Protein AF-A0A382M262-F1 (afdb_monomer)

Secondary structure (DSSP, 8-state):
-----------S---B-PPPEEEEEEEE--GGGTT-BHHHHHHHH-TTS-HHHHHHHHHHT-EEETTEE--TTPBP-TTPEEEEEEEEEPPPPB---EEEEEE-SSEEEEEE-SS--SS-BTTBSSSSHHHHHHHH-TTS--EESS---TT--EEEEEESSHHHHHHHHHHHHTT----------SS--SSS----------

pLDDT: mean 91.36, std 13.78, range [31.5, 98.25]

InterPro domains:
  IPR006145 Pseudouridine synthase, RsuA/RluA-like [PF00849] (108-200)
  IPR006224 Pseudouridine synthase, RluA-like, conserved site [PS01129] (145-159)
  IPR020103 Pseudouridine synthase, catalytic domain superfamily [SSF55120] (91-202)
  IPR036986 RNA-binding S4 domain superfamily [G3DSA:3.10.290.10] (24-87)
  IPR050188 RluA Pseudouridine Synthase [PTHR21600] (38-190)

Foldseek 3Di:
DDDDPDPDDDDPDDQDWDPWDWDKDKDFDAPVQAFPWPLRVCCVVPVVDHSVRVQVQLVVQQKDWPRHRHHGRDGDHGGIMIIGGPDTATADGWDQDFAWPDDDPWKTKGQDDAQAWQAQDDRRHCRHNQNSCCVVPVVFRWQWLDTDHNGDTGITMTTRDPVSSVVSVVCVVVVVDDDDDDDDDDDDDPDPDDDDDDDDDD

Organism: NCBI:txid408172

Radius of gyration: 21.64 Å; Cα contacts (8 Å, |Δi|>4): 318; chains: 1; bounding box: 52×41×59 Å

Structure (mmCIF, N/CA/C/O backbone):
data_AF-A0A382M262-F1
#
_entry.id   AF-A0A382M262-F1
#
loop_
_atom_site.group_PDB
_atom_site.id
_atom_site.type_symbol
_atom_site.label_atom_id
_atom_site.label_alt_id
_atom_site.label_comp_id
_atom_site.label_asym_id
_atom_site.label_entity_id
_atom_site.label_seq_id
_atom_site.pdbx_PDB_ins_code
_atom_site.Cartn_x
_atom_site.Cartn_y
_atom_site.Cartn_z
_atom_site.occupancy
_atom_site.B_iso_or_equiv
_atom_site.auth_seq_id
_atom_site.auth_comp_id
_atom_site.auth_asym_id
_atom_site.auth_atom_id
_atom_site.pdbx_PDB_model_num
ATOM 1 N N . MET A 1 1 ? -25.101 -16.731 -9.137 1.00 35.41 1 MET A N 1
ATOM 2 C CA . MET A 1 1 ? -24.503 -17.603 -8.103 1.00 35.41 1 MET A CA 1
ATOM 3 C C . MET A 1 1 ? -24.420 -16.807 -6.807 1.00 35.41 1 MET A C 1
ATOM 5 O O . MET A 1 1 ? -23.718 -15.801 -6.818 1.00 35.41 1 MET A O 1
ATOM 9 N N . PRO A 1 2 ? -25.164 -17.139 -5.739 1.00 44.09 2 PRO A N 1
ATOM 10 C CA . PRO A 1 2 ? -25.084 -16.375 -4.503 1.00 44.09 2 PRO A CA 1
ATOM 11 C C . PRO A 1 2 ? -23.844 -16.825 -3.723 1.00 44.09 2 PRO A C 1
ATOM 13 O O . PRO A 1 2 ? -23.698 -17.998 -3.388 1.00 44.09 2 PRO A O 1
ATOM 16 N N . PHE A 1 3 ? -22.930 -15.893 -3.459 1.00 36.00 3 PHE A N 1
ATOM 17 C CA . PHE A 1 3 ? -21.851 -16.104 -2.499 1.00 36.00 3 PHE A CA 1
ATOM 18 C C . PHE A 1 3 ? -22.470 -16.156 -1.101 1.00 36.00 3 PHE A C 1
ATOM 20 O O . PHE A 1 3 ? -23.015 -15.163 -0.619 1.00 36.00 3 PHE A O 1
ATOM 27 N N . ALA A 1 4 ? -22.420 -17.327 -0.470 1.00 35.50 4 ALA A N 1
ATOM 28 C CA . ALA A 1 4 ? -22.846 -17.506 0.907 1.00 35.50 4 ALA A CA 1
ATOM 29 C C . ALA A 1 4 ? -21.935 -16.685 1.832 1.00 35.50 4 ALA A C 1
ATOM 31 O O . ALA A 1 4 ? -20.759 -17.000 2.015 1.00 35.50 4 ALA A O 1
ATOM 32 N N . PHE A 1 5 ? -22.486 -15.624 2.422 1.00 45.47 5 PHE A N 1
ATOM 33 C CA . PHE A 1 5 ? -21.928 -15.024 3.626 1.00 45.47 5 PHE A CA 1
ATOM 34 C C . PHE A 1 5 ? -22.133 -16.019 4.766 1.00 45.47 5 PHE A C 1
ATOM 36 O O . PHE A 1 5 ? -23.226 -16.128 5.315 1.00 45.47 5 PHE A O 1
ATOM 43 N N . ILE A 1 6 ? -21.086 -16.761 5.112 1.00 37.88 6 ILE A N 1
ATOM 44 C CA . ILE A 1 6 ? -21.084 -17.556 6.334 1.00 37.88 6 ILE A CA 1
ATOM 45 C C . ILE A 1 6 ? -20.538 -16.670 7.452 1.00 37.88 6 ILE A C 1
ATOM 47 O O . ILE A 1 6 ? -19.329 -16.516 7.627 1.00 37.88 6 ILE A O 1
ATOM 51 N N . ALA A 1 7 ? -21.456 -16.079 8.213 1.00 50.12 7 ALA A N 1
ATOM 52 C CA . ALA A 1 7 ? -21.211 -15.796 9.615 1.00 50.12 7 ALA A CA 1
ATOM 53 C C . ALA A 1 7 ? -21.410 -17.113 10.383 1.00 50.12 7 ALA A C 1
ATOM 55 O O . ALA A 1 7 ? -22.539 -17.554 10.571 1.00 50.12 7 ALA A O 1
ATOM 56 N N . SER A 1 8 ? -20.327 -17.767 10.806 1.00 36.47 8 SER A N 1
ATOM 57 C CA . SER A 1 8 ? -20.402 -18.850 11.794 1.00 36.47 8 SER A CA 1
ATOM 58 C C . SER A 1 8 ? -19.106 -18.929 12.597 1.00 36.47 8 SER A C 1
ATOM 60 O O . SER A 1 8 ? -18.018 -19.003 12.023 1.00 36.47 8 SER A O 1
ATOM 62 N N . GLY A 1 9 ? -19.234 -18.899 13.924 1.00 43.94 9 GLY A N 1
ATOM 63 C CA . GLY A 1 9 ? -18.138 -18.974 14.887 1.00 43.94 9 GLY A CA 1
ATOM 64 C C . GLY A 1 9 ? -17.383 -20.304 14.851 1.00 43.94 9 GLY A C 1
ATOM 65 O O . GLY A 1 9 ? -17.733 -21.237 15.564 1.00 43.94 9 GLY A O 1
ATOM 66 N N . GLY A 1 10 ? -16.321 -20.354 14.046 1.00 31.50 10 GLY A N 1
ATOM 67 C CA . GLY A 1 10 ? -15.244 -21.348 14.108 1.00 31.50 10 GLY A CA 1
ATOM 68 C C . GLY A 1 10 ? -13.965 -20.754 14.720 1.00 31.50 10 GLY A C 1
ATOM 69 O O . GLY A 1 10 ? -13.893 -19.535 14.906 1.00 31.50 10 GLY A O 1
ATOM 70 N N . PRO A 1 11 ? -12.962 -21.585 15.060 1.00 41.78 11 PRO A N 1
ATOM 71 C CA . PRO A 1 11 ? -11.857 -21.198 15.928 1.00 41.78 11 PRO A CA 1
ATOM 72 C C . PRO A 1 11 ? -11.051 -20.017 15.376 1.00 41.78 11 PRO A C 1
ATOM 74 O O . PRO A 1 11 ? -10.815 -19.868 14.176 1.00 41.78 11 PRO A O 1
ATOM 77 N N . VAL A 1 12 ? -10.638 -19.168 16.312 1.00 53.62 12 VAL A N 1
ATOM 78 C CA . VAL A 1 12 ? -9.743 -18.025 16.133 1.00 53.62 12 VAL A CA 1
ATOM 79 C C . VAL A 1 12 ? -8.401 -18.516 15.566 1.00 53.62 12 VAL A C 1
ATOM 81 O O . VAL A 1 12 ? -7.872 -19.511 16.045 1.00 53.62 12 VAL A O 1
ATOM 84 N N . ASN A 1 13 ? -7.843 -17.783 14.595 1.00 56.69 13 ASN A N 1
ATOM 85 C CA . ASN A 1 13 ? -6.534 -17.977 13.940 1.00 56.69 13 ASN A CA 1
ATOM 86 C C . ASN A 1 13 ? -6.431 -19.017 12.814 1.00 56.69 13 ASN A C 1
ATOM 88 O O . ASN A 1 13 ? -5.730 -20.016 12.939 1.00 56.69 13 ASN A O 1
ATOM 92 N N . SER A 1 14 ? -6.910 -18.673 11.619 1.00 71.19 14 SER A N 1
ATOM 93 C CA . SER A 1 14 ? -6.204 -19.110 10.408 1.00 71.19 14 SER A CA 1
ATOM 94 C C . SER A 1 14 ? -5.737 -17.885 9.631 1.00 71.19 14 SER A C 1
ATOM 96 O O . SER A 1 14 ? -6.441 -17.365 8.762 1.00 71.19 14 SER A O 1
ATOM 98 N N . LEU A 1 15 ? -4.549 -17.385 9.975 1.00 91.81 15 LEU A N 1
ATOM 99 C CA . LEU A 1 15 ? -3.857 -16.451 9.094 1.00 91.81 15 LEU A CA 1
ATOM 100 C C . LEU A 1 15 ? -3.627 -17.154 7.762 1.00 91.81 15 LEU A C 1
ATOM 102 O O . LEU A 1 15 ? -3.160 -18.287 7.742 1.00 91.81 15 LEU A O 1
ATOM 106 N N . TYR A 1 16 ? -3.955 -16.493 6.659 1.00 91.81 16 TYR A N 1
ATOM 107 C CA . TYR A 1 16 ? -3.789 -17.057 5.330 1.00 91.81 16 TYR A CA 1
ATOM 108 C C . TYR A 1 16 ? -2.328 -16.907 4.875 1.00 91.81 16 TYR A C 1
ATOM 110 O O . TYR A 1 16 ? -1.884 -15.764 4.692 1.00 91.81 16 TYR A O 1
ATOM 118 N N . PRO A 1 17 ? -1.586 -18.009 4.650 1.00 91.81 17 PRO A N 1
ATOM 119 C CA . PRO A 1 17 ? -0.271 -17.971 4.028 1.00 91.81 17 PRO A CA 1
ATOM 120 C C . PRO A 1 17 ? -0.428 -18.012 2.495 1.00 91.81 17 PRO A C 1
ATOM 122 O O . PRO A 1 17 ? -0.845 -19.032 1.946 1.00 91.81 17 PRO A O 1
ATOM 125 N N . PRO A 1 18 ? -0.135 -16.930 1.754 1.00 88.38 18 PRO A N 1
ATOM 126 C CA . PRO A 1 18 ? -0.138 -16.984 0.298 1.00 88.38 18 PRO A CA 1
ATOM 127 C C . PRO A 1 18 ? 1.027 -17.845 -0.192 1.00 88.38 18 PRO A C 1
ATOM 129 O O . PRO A 1 18 ? 2.040 -17.925 0.500 1.00 88.38 18 PRO A O 1
ATOM 132 N N . PRO A 1 19 ? 0.934 -18.455 -1.382 1.00 89.31 19 P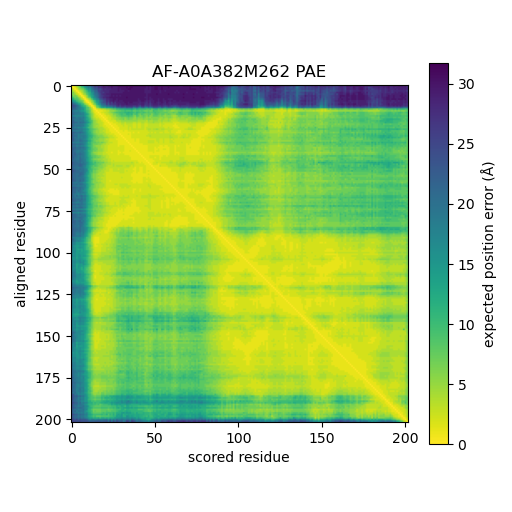RO A N 1
ATOM 133 C CA . PRO A 1 19 ? 2.104 -19.067 -1.997 1.00 89.31 19 PRO A CA 1
ATOM 134 C C . PRO A 1 19 ? 3.194 -18.013 -2.223 1.00 89.31 19 PRO A C 1
ATOM 136 O O . PRO A 1 19 ? 2.899 -16.824 -2.396 1.00 89.31 19 PRO A O 1
ATOM 139 N N . ALA A 1 20 ? 4.451 -18.447 -2.257 1.00 92.31 20 ALA A N 1
ATOM 140 C CA . ALA A 1 20 ? 5.545 -17.578 -2.654 1.00 92.31 20 ALA A CA 1
ATOM 141 C C . ALA A 1 20 ? 5.321 -17.101 -4.097 1.00 92.31 20 ALA A C 1
ATOM 143 O O . ALA A 1 20 ? 4.994 -17.893 -4.982 1.00 92.31 20 ALA A O 1
ATOM 144 N N . THR A 1 21 ? 5.466 -15.799 -4.338 1.00 90.00 21 THR A N 1
ATOM 145 C CA . THR A 1 21 ? 5.197 -15.214 -5.657 1.00 90.00 21 THR A CA 1
ATOM 146 C C . THR A 1 21 ? 6.335 -14.337 -6.136 1.00 90.00 21 THR A C 1
ATOM 148 O O . THR A 1 21 ? 6.995 -13.654 -5.345 1.00 90.00 21 THR A O 1
ATOM 151 N N . GLN A 1 22 ? 6.556 -14.368 -7.452 1.00 90.94 22 GLN A N 1
ATOM 152 C CA . GLN A 1 22 ? 7.468 -13.459 -8.128 1.00 90.94 22 GLN A CA 1
ATOM 153 C C . GLN A 1 22 ? 6.980 -12.024 -7.938 1.00 90.94 22 GLN A C 1
ATOM 155 O O . GLN A 1 22 ? 5.850 -11.685 -8.294 1.00 90.94 22 GLN A O 1
ATOM 160 N N . GLN A 1 23 ? 7.851 -11.176 -7.407 1.00 90.00 23 GLN A N 1
ATOM 161 C CA . GLN A 1 23 ? 7.557 -9.766 -7.217 1.00 90.00 23 GLN A CA 1
ATOM 162 C C . GLN A 1 23 ? 7.846 -9.011 -8.506 1.00 90.00 23 GLN A C 1
ATOM 164 O O . GLN A 1 23 ? 8.973 -9.014 -9.001 1.00 90.00 23 GLN A O 1
ATOM 169 N N . ILE A 1 24 ? 6.808 -8.388 -9.062 1.00 91.94 24 ILE A N 1
ATOM 170 C CA . ILE A 1 24 ? 6.888 -7.667 -10.330 1.00 91.94 24 ILE A CA 1
ATOM 171 C C . ILE A 1 24 ? 6.498 -6.215 -10.089 1.00 91.94 24 ILE A C 1
ATOM 173 O O . ILE A 1 24 ? 5.333 -5.903 -9.839 1.00 91.94 24 ILE A O 1
ATOM 177 N N . TYR A 1 25 ? 7.473 -5.323 -10.213 1.00 91.69 25 TYR A N 1
ATOM 178 C CA . TYR A 1 25 ? 7.239 -3.886 -10.194 1.00 91.69 25 TYR A CA 1
ATOM 179 C C . TYR A 1 25 ? 7.089 -3.377 -11.620 1.00 91.69 25 TYR A C 1
ATOM 181 O O . TYR A 1 25 ? 7.873 -3.731 -12.498 1.00 91.69 25 TYR A O 1
ATOM 189 N N . LYS A 1 26 ? 6.076 -2.540 -11.846 1.00 94.25 26 LYS A N 1
ATOM 190 C CA . LYS A 1 26 ? 5.839 -1.887 -13.133 1.00 94.25 26 LYS A CA 1
ATOM 191 C C . LYS A 1 26 ? 5.890 -0.385 -12.935 1.00 94.25 26 LYS A C 1
ATOM 193 O O . LYS A 1 26 ? 5.217 0.138 -12.046 1.00 94.25 26 LYS A O 1
ATOM 198 N N . SER A 1 27 ? 6.658 0.304 -13.762 1.00 93.75 27 SER A N 1
ATOM 199 C CA . SER A 1 27 ? 6.713 1.762 -13.761 1.00 93.75 27 SER A CA 1
ATOM 200 C C . SER A 1 27 ? 6.759 2.308 -15.182 1.00 93.75 27 SER A C 1
ATOM 202 O O . SER A 1 27 ? 6.996 1.592 -16.157 1.00 93.75 27 SER A O 1
ATOM 204 N N . THR A 1 28 ? 6.469 3.597 -15.300 1.00 97.06 28 THR A N 1
ATOM 205 C CA . THR A 1 28 ? 6.614 4.352 -16.540 1.00 97.06 28 THR A CA 1
ATOM 206 C C . THR A 1 28 ? 7.533 5.525 -16.262 1.00 97.06 28 THR A C 1
ATOM 208 O O . THR A 1 28 ? 7.392 6.188 -15.231 1.00 97.06 28 THR A O 1
ATOM 211 N N . ILE A 1 29 ? 8.492 5.756 -17.152 1.00 97.31 29 ILE A N 1
ATOM 212 C CA . ILE A 1 29 ? 9.472 6.826 -16.990 1.00 97.31 29 ILE A CA 1
ATOM 213 C C . ILE A 1 29 ? 8.794 8.190 -17.108 1.00 97.31 29 ILE A C 1
ATOM 215 O O . ILE A 1 29 ? 8.163 8.504 -18.120 1.00 97.31 29 ILE A O 1
ATOM 219 N N . SER A 1 30 ? 8.927 8.994 -16.050 1.00 96.19 30 SER A N 1
ATOM 220 C CA . SER A 1 30 ? 8.448 10.374 -16.005 1.00 96.19 30 SER A CA 1
ATOM 221 C C . SER A 1 30 ? 9.459 11.338 -16.647 1.00 96.19 30 SER A C 1
ATOM 223 O O . SER A 1 30 ? 10.639 10.995 -16.770 1.00 96.19 30 SER A O 1
ATOM 225 N N . PRO A 1 31 ? 9.034 12.559 -17.032 1.00 97.19 31 PRO A N 1
ATOM 226 C CA . PRO A 1 31 ? 9.898 13.539 -17.696 1.00 97.19 31 PRO A CA 1
ATOM 227 C C . PRO A 1 31 ? 11.226 13.830 -16.988 1.00 97.19 31 PRO A C 1
ATOM 229 O O . PRO A 1 31 ? 12.247 13.978 -17.649 1.00 97.19 31 PRO A O 1
ATOM 232 N N . GLN A 1 32 ? 11.240 13.836 -15.652 1.00 96.62 32 GLN A N 1
ATOM 233 C CA . GLN A 1 32 ? 12.436 14.129 -14.849 1.00 96.62 32 GLN A CA 1
ATOM 234 C C . GLN A 1 32 ? 13.579 13.107 -15.005 1.00 96.62 32 GLN A C 1
ATOM 236 O O . GLN A 1 32 ? 14.694 13.381 -14.580 1.00 96.62 32 GLN A O 1
ATOM 241 N N . TYR A 1 33 ? 13.298 11.928 -15.567 1.00 96.94 33 TYR A N 1
ATOM 242 C CA . TYR A 1 33 ? 14.275 10.854 -15.777 1.00 96.94 33 TYR A CA 1
ATOM 243 C C . TYR A 1 33 ? 14.595 10.639 -17.262 1.00 96.94 33 TYR A C 1
ATOM 245 O O . TYR A 1 33 ? 15.219 9.643 -17.629 1.00 96.94 33 TYR A O 1
ATOM 253 N N . HIS A 1 34 ? 14.150 11.544 -18.136 1.00 97.31 34 HIS A N 1
ATOM 254 C CA . HIS A 1 34 ? 14.505 11.499 -19.547 1.00 97.31 34 HIS A CA 1
ATOM 255 C C . HIS A 1 34 ? 16.022 11.611 -19.737 1.00 97.31 34 HIS A C 1
ATOM 257 O O . HIS A 1 34 ? 16.666 12.451 -19.114 1.00 97.31 34 HIS A O 1
ATOM 263 N N . GLY A 1 35 ? 16.589 10.775 -20.608 1.00 97.69 35 GLY A N 1
ATOM 264 C CA . GLY A 1 35 ? 18.018 10.799 -20.916 1.00 97.69 35 GLY A CA 1
ATOM 265 C C . GLY A 1 35 ? 18.902 10.119 -19.866 1.00 97.69 35 GLY A C 1
ATOM 266 O O . GLY A 1 35 ? 20.108 10.022 -20.072 1.00 97.69 35 GLY A O 1
ATOM 267 N N . PHE A 1 36 ? 18.335 9.620 -18.764 1.00 98.00 36 PHE A N 1
ATOM 268 C CA . PHE A 1 36 ? 19.108 8.900 -17.755 1.00 98.00 36 PHE A CA 1
ATOM 269 C C . PHE A 1 36 ? 19.540 7.538 -18.298 1.00 98.00 36 PHE A C 1
ATOM 271 O O . PHE A 1 36 ? 18.757 6.843 -18.952 1.00 98.00 36 PHE A O 1
ATOM 278 N N . ALA A 1 37 ? 20.759 7.124 -17.954 1.00 98.19 37 ALA A N 1
ATOM 279 C CA . ALA A 1 37 ? 21.140 5.722 -18.064 1.00 98.19 37 ALA A CA 1
ATOM 280 C C . ALA A 1 37 ? 20.276 4.866 -17.119 1.00 98.19 37 ALA A C 1
ATOM 282 O O . ALA A 1 37 ? 19.894 5.325 -16.037 1.00 98.19 37 ALA A O 1
ATOM 283 N N . VAL A 1 38 ? 19.986 3.615 -17.490 1.00 97.50 38 VAL A N 1
ATOM 284 C CA . VAL A 1 38 ? 19.108 2.725 -16.707 1.00 97.50 38 VAL A CA 1
ATOM 285 C C . VAL A 1 38 ? 19.548 2.642 -15.245 1.00 97.50 38 VAL A C 1
ATOM 287 O O . VAL A 1 38 ? 18.756 2.899 -14.340 1.00 97.50 38 VAL A O 1
ATOM 290 N N . GLU A 1 39 ? 20.816 2.334 -14.986 1.00 97.19 39 GLU A N 1
ATOM 291 C CA . GLU A 1 39 ? 21.328 2.183 -13.624 1.00 97.19 39 GLU A CA 1
ATOM 292 C C . GLU A 1 39 ? 21.346 3.501 -12.841 1.00 97.19 39 GLU A C 1
ATOM 294 O O . GLU A 1 39 ? 21.171 3.481 -11.625 1.00 97.19 39 GLU A O 1
ATOM 299 N N . GLN A 1 40 ? 21.501 4.641 -13.526 1.00 97.31 40 GLN A N 1
ATOM 300 C CA . GLN A 1 40 ? 21.417 5.965 -12.909 1.00 97.31 40 GLN A CA 1
ATOM 301 C C . GLN A 1 40 ? 19.986 6.257 -12.458 1.00 97.31 40 GLN A C 1
ATOM 303 O O . GLN A 1 40 ? 19.781 6.778 -11.362 1.00 97.31 40 GLN A O 1
ATOM 308 N N . TYR A 1 41 ? 18.988 5.912 -13.275 1.00 97.19 41 TYR A N 1
ATOM 309 C CA . TYR A 1 41 ? 17.584 6.020 -12.887 1.00 97.19 41 TYR A CA 1
ATOM 310 C C . TYR A 1 41 ? 17.295 5.199 -11.629 1.00 97.19 41 TYR A C 1
ATOM 312 O O . TYR A 1 41 ? 16.734 5.732 -10.669 1.00 97.19 41 TYR A O 1
ATOM 320 N N . PHE A 1 42 ? 17.709 3.929 -11.606 1.00 96.62 42 PHE A N 1
ATOM 321 C CA . PHE A 1 42 ? 17.452 3.062 -10.460 1.00 96.62 42 PHE A CA 1
ATOM 322 C C . PHE A 1 42 ? 18.180 3.526 -9.197 1.00 96.62 42 PHE A C 1
ATOM 324 O O . PHE A 1 42 ? 17.537 3.637 -8.155 1.00 96.62 42 PHE A O 1
ATOM 331 N N . SER A 1 43 ? 19.468 3.872 -9.274 1.00 96.25 43 SER A N 1
ATOM 332 C CA . SER A 1 43 ? 20.218 4.349 -8.104 1.00 96.25 43 SER A CA 1
ATOM 333 C C . SER A 1 43 ? 19.692 5.687 -7.572 1.00 96.25 43 SER A C 1
ATOM 335 O O . SER A 1 43 ? 19.648 5.889 -6.361 1.00 96.25 43 SER A O 1
ATOM 337 N N . SER A 1 44 ? 19.211 6.572 -8.454 1.00 94.19 44 SER A N 1
ATOM 338 C CA . SER A 1 44 ? 18.637 7.867 -8.062 1.00 94.19 44 SER A CA 1
ATOM 339 C C . SER A 1 44 ? 17.240 7.729 -7.452 1.00 94.19 44 SER A C 1
ATOM 341 O O . SER A 1 44 ? 16.889 8.436 -6.510 1.00 94.19 44 SER A O 1
ATOM 343 N N . ARG A 1 45 ? 16.401 6.840 -8.000 1.00 93.44 45 ARG A N 1
ATOM 344 C CA . ARG A 1 45 ? 15.016 6.647 -7.539 1.00 93.44 45 ARG A CA 1
ATOM 345 C C . ARG A 1 45 ? 14.928 5.744 -6.309 1.00 93.44 45 ARG A C 1
ATOM 347 O O . ARG A 1 45 ? 14.020 5.923 -5.496 1.00 93.44 45 ARG A O 1
ATOM 354 N N . PHE A 1 46 ? 15.832 4.777 -6.195 1.00 92.44 46 PHE A N 1
ATOM 355 C CA . PHE A 1 46 ? 15.807 3.702 -5.208 1.00 92.44 46 PHE A CA 1
ATOM 356 C C . PHE A 1 46 ? 17.165 3.590 -4.490 1.00 92.44 46 PHE A C 1
ATOM 358 O O . PHE A 1 46 ? 17.883 2.602 -4.668 1.00 92.44 46 PHE A O 1
ATOM 365 N N . PRO A 1 47 ? 17.504 4.579 -3.639 1.00 91.25 47 PRO A N 1
ATOM 366 C CA . PRO A 1 47 ? 18.830 4.704 -3.027 1.00 91.25 47 PRO A CA 1
ATOM 367 C C . PRO A 1 47 ? 19.125 3.650 -1.947 1.00 91.25 47 PRO A C 1
ATOM 369 O O . PRO A 1 47 ? 20.213 3.627 -1.387 1.00 91.25 47 PRO A O 1
ATOM 372 N N . TYR A 1 48 ? 18.172 2.762 -1.645 1.00 90.75 48 TYR A N 1
ATOM 373 C CA . TYR A 1 48 ? 18.378 1.641 -0.723 1.00 90.75 48 TYR A CA 1
ATOM 374 C C . TYR A 1 48 ? 19.248 0.517 -1.322 1.00 90.75 48 TYR A C 1
ATOM 376 O O . TYR A 1 48 ? 19.588 -0.427 -0.615 1.00 90.75 48 TYR A O 1
ATOM 384 N N . GLN A 1 49 ? 19.589 0.593 -2.614 1.00 92.75 49 GLN A N 1
ATOM 385 C CA . GLN A 1 49 ? 20.549 -0.285 -3.287 1.00 92.75 49 GLN A CA 1
ATOM 386 C C . GLN A 1 49 ? 21.608 0.553 -4.007 1.00 92.75 49 GLN A C 1
ATOM 388 O O . GLN A 1 49 ? 21.299 1.614 -4.555 1.00 92.75 49 GLN A O 1
ATOM 393 N N . SER A 1 50 ? 22.850 0.063 -4.030 1.00 95.50 50 SER A N 1
ATOM 394 C CA . SER A 1 50 ? 23.943 0.735 -4.735 1.00 95.50 50 SER A CA 1
ATOM 395 C C . SER A 1 50 ? 23.777 0.650 -6.256 1.00 95.50 50 SER A C 1
ATOM 397 O O . SER A 1 50 ? 23.026 -0.179 -6.782 1.00 95.50 50 SER A O 1
ATOM 399 N N . ARG A 1 51 ? 24.504 1.500 -6.990 1.00 95.88 51 ARG A N 1
ATOM 400 C CA . ARG A 1 51 ? 24.519 1.466 -8.459 1.00 95.88 51 ARG A CA 1
ATOM 401 C C . ARG A 1 51 ? 25.005 0.109 -8.977 1.00 95.88 51 ARG A C 1
ATOM 403 O O . ARG A 1 51 ? 24.443 -0.410 -9.934 1.00 95.88 51 ARG A O 1
ATOM 410 N N . GLU A 1 52 ? 25.994 -0.484 -8.321 1.00 96.94 52 GLU A N 1
ATOM 411 C C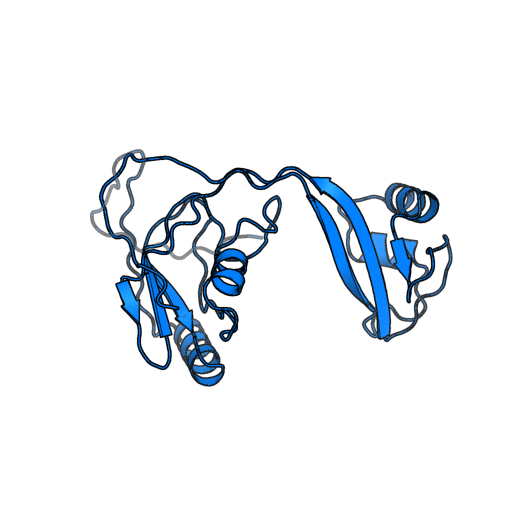A . GLU A 1 52 ? 26.579 -1.784 -8.664 1.00 96.94 52 GLU A CA 1
ATOM 412 C C . GLU A 1 52 ? 25.551 -2.910 -8.497 1.00 96.94 52 GLU A C 1
ATOM 414 O O . GLU A 1 52 ? 25.419 -3.759 -9.377 1.00 96.94 52 GLU A O 1
ATOM 419 N N . ALA A 1 53 ? 24.758 -2.878 -7.420 1.00 96.44 53 ALA A N 1
ATOM 420 C CA . ALA A 1 53 ? 23.675 -3.838 -7.202 1.00 96.44 53 ALA A CA 1
ATOM 421 C C . ALA A 1 53 ? 22.581 -3.734 -8.280 1.00 96.44 53 ALA A C 1
ATOM 423 O O . ALA A 1 53 ? 22.035 -4.751 -8.720 1.00 96.44 53 ALA A O 1
ATOM 424 N N . TRP A 1 54 ? 22.279 -2.517 -8.745 1.00 96.75 54 TRP A N 1
ATOM 425 C CA . TRP A 1 54 ? 21.362 -2.313 -9.867 1.00 96.75 54 TRP A CA 1
ATOM 426 C C . TRP A 1 54 ? 21.946 -2.792 -11.197 1.00 96.75 54 TRP A C 1
ATOM 428 O O . TRP A 1 54 ? 21.235 -3.437 -11.965 1.00 96.75 54 TRP A O 1
ATOM 438 N N . ILE A 1 55 ? 23.233 -2.549 -11.460 1.00 97.69 55 ILE A N 1
ATOM 439 C CA . ILE A 1 55 ? 23.924 -3.085 -12.644 1.00 97.69 55 ILE A CA 1
ATOM 440 C C . ILE A 1 55 ? 23.864 -4.617 -12.653 1.00 97.69 55 ILE A C 1
ATOM 442 O O . ILE A 1 55 ? 23.538 -5.197 -13.686 1.00 97.69 55 ILE A O 1
ATOM 446 N N . ALA A 1 56 ? 24.102 -5.271 -11.513 1.00 97.38 56 ALA A N 1
ATOM 447 C CA . ALA A 1 56 ? 24.005 -6.725 -11.404 1.00 97.38 56 ALA A CA 1
ATOM 448 C C . ALA A 1 56 ? 22.602 -7.242 -11.781 1.00 97.38 56 ALA A C 1
ATOM 450 O O . ALA A 1 56 ? 22.486 -8.159 -12.587 1.00 97.38 56 ALA A O 1
ATOM 451 N N . GLN A 1 57 ? 21.533 -6.605 -11.290 1.00 96.88 57 GLN A N 1
ATOM 452 C CA . GLN A 1 57 ? 20.150 -6.952 -11.662 1.00 96.88 57 GLN A CA 1
ATOM 453 C C . GLN A 1 57 ? 19.852 -6.728 -13.151 1.00 96.88 57 GLN A C 1
ATOM 455 O O . GLN A 1 57 ? 19.163 -7.532 -13.780 1.00 96.88 57 GLN A O 1
ATOM 460 N N . ILE A 1 58 ? 20.385 -5.655 -13.743 1.00 97.56 58 ILE A N 1
ATOM 461 C CA . ILE A 1 58 ? 20.263 -5.413 -15.186 1.00 97.56 58 ILE A CA 1
ATOM 462 C C . ILE A 1 58 ? 20.928 -6.555 -15.968 1.00 97.56 58 ILE A C 1
ATOM 464 O O . ILE A 1 58 ? 20.316 -7.105 -16.882 1.00 97.56 58 ILE A O 1
ATOM 468 N N . LEU A 1 59 ? 22.151 -6.940 -15.591 1.00 97.56 59 LEU A N 1
ATOM 469 C CA . LEU A 1 59 ? 22.908 -8.013 -16.244 1.00 97.56 59 LEU A CA 1
ATOM 470 C C . LEU A 1 59 ? 22.256 -9.393 -16.067 1.00 97.56 59 LEU A C 1
ATOM 472 O O . LEU A 1 59 ? 22.243 -10.180 -17.012 1.00 97.56 59 LEU A O 1
ATOM 476 N N . ASN A 1 60 ? 21.640 -9.654 -14.912 1.00 96.62 60 ASN A N 1
ATOM 477 C CA . ASN A 1 60 ? 20.855 -10.867 -14.659 1.00 96.62 60 ASN A CA 1
ATOM 478 C C . ASN A 1 60 ? 19.584 -10.950 -15.526 1.00 96.62 60 ASN A C 1
ATOM 480 O O . ASN A 1 60 ? 18.992 -12.019 -15.675 1.00 96.62 60 ASN A O 1
ATOM 484 N N . GLY A 1 61 ? 19.173 -9.841 -16.149 1.00 96.31 61 GLY A N 1
ATOM 485 C CA . GLY A 1 61 ? 17.952 -9.765 -16.946 1.00 96.31 61 GLY A CA 1
ATOM 486 C C . GLY A 1 61 ? 16.688 -9.571 -16.111 1.00 96.31 61 GLY A C 1
ATOM 487 O O . GLY A 1 61 ? 15.593 -9.792 -16.626 1.00 96.31 61 GLY A O 1
ATOM 488 N N . ASP A 1 62 ? 16.825 -9.122 -14.861 1.00 96.88 62 ASP A N 1
ATOM 489 C CA . ASP A 1 62 ? 15.702 -8.862 -13.953 1.00 96.88 62 ASP A CA 1
ATOM 490 C C . ASP A 1 62 ? 14.926 -7.594 -14.338 1.00 96.88 62 ASP A C 1
ATOM 492 O O . ASP A 1 62 ? 13.845 -7.330 -13.812 1.00 96.88 62 ASP A O 1
ATOM 496 N N . ILE A 1 63 ? 15.464 -6.785 -15.253 1.00 97.94 63 ILE A N 1
ATOM 497 C CA . ILE A 1 63 ? 14.893 -5.503 -15.659 1.00 97.94 63 ILE A CA 1
ATOM 498 C C . ILE A 1 63 ? 14.609 -5.517 -17.157 1.00 97.94 63 ILE A C 1
ATOM 500 O O . ILE A 1 63 ? 15.498 -5.746 -17.977 1.00 97.94 63 ILE A O 1
ATOM 504 N N . MET A 1 64 ? 13.363 -5.215 -17.512 1.00 98.12 64 MET A N 1
ATOM 505 C CA . MET A 1 64 ? 12.896 -5.093 -18.888 1.00 98.12 64 MET A CA 1
ATOM 506 C C . MET A 1 64 ? 12.453 -3.660 -19.169 1.00 98.12 64 MET A C 1
ATOM 508 O O . MET A 1 64 ? 11.781 -3.047 -18.341 1.00 98.12 64 MET A O 1
ATOM 512 N N . ILE A 1 65 ? 12.764 -3.157 -20.361 1.00 98.06 65 ILE A N 1
ATOM 513 C CA . ILE A 1 65 ? 12.320 -1.862 -20.880 1.00 98.06 65 ILE A CA 1
ATOM 514 C C . ILE A 1 65 ? 11.573 -2.118 -22.187 1.00 98.06 65 ILE A C 1
ATOM 516 O O . ILE A 1 65 ? 12.121 -2.702 -23.122 1.00 98.06 65 ILE A O 1
ATOM 520 N N . ASN A 1 66 ? 10.300 -1.722 -22.242 1.00 97.31 66 ASN A N 1
ATOM 521 C CA . ASN A 1 66 ? 9.417 -1.919 -23.398 1.00 97.31 66 ASN A CA 1
ATOM 522 C C . ASN A 1 66 ? 9.398 -3.373 -23.917 1.00 97.31 66 ASN A C 1
ATOM 524 O O . ASN A 1 66 ? 9.314 -3.613 -25.117 1.00 97.31 66 ASN A O 1
ATOM 528 N N . GLY A 1 67 ? 9.498 -4.347 -23.006 1.00 96.50 67 GLY A N 1
ATOM 529 C CA . GLY A 1 67 ? 9.495 -5.776 -23.336 1.00 96.50 67 GLY A CA 1
ATOM 530 C C . GLY A 1 67 ? 10.858 -6.377 -23.697 1.00 96.50 67 GLY A C 1
ATOM 531 O O . GLY A 1 67 ? 10.931 -7.588 -23.873 1.00 96.50 67 GLY A O 1
ATOM 532 N N . ASN A 1 68 ? 11.938 -5.591 -23.732 1.00 97.44 68 ASN A N 1
ATOM 533 C CA . ASN A 1 68 ? 13.301 -6.068 -23.993 1.00 97.44 68 ASN A CA 1
ATOM 534 C C . ASN A 1 68 ? 14.165 -6.020 -22.728 1.00 97.44 68 ASN A C 1
ATOM 536 O O . ASN A 1 68 ? 13.966 -5.141 -21.892 1.00 97.44 68 ASN A O 1
ATOM 540 N N . LYS A 1 69 ? 15.148 -6.922 -22.589 1.00 97.75 69 LYS A N 1
ATOM 541 C CA . LYS A 1 69 ? 16.104 -6.878 -21.466 1.00 97.75 69 LYS A CA 1
ATOM 542 C C . LYS A 1 69 ? 16.860 -5.550 -21.464 1.00 97.75 69 LYS A C 1
ATOM 544 O O . LYS A 1 69 ? 17.389 -5.132 -22.496 1.00 97.75 69 LYS A O 1
ATOM 549 N N . ALA A 1 70 ? 16.917 -4.909 -20.302 1.00 97.56 70 ALA A N 1
ATOM 550 C CA . ALA A 1 70 ? 17.717 -3.714 -20.104 1.00 97.56 70 ALA A CA 1
ATOM 551 C C . ALA A 1 70 ? 19.213 -4.031 -20.244 1.00 97.56 70 ALA A C 1
ATOM 553 O O . ALA A 1 70 ? 19.649 -5.172 -20.087 1.00 97.56 70 ALA A O 1
ATOM 554 N N . ARG A 1 71 ? 20.009 -3.003 -20.538 1.00 97.56 71 ARG A N 1
ATOM 555 C CA . ARG A 1 71 ? 21.472 -3.081 -20.589 1.00 97.56 71 ARG A CA 1
ATOM 556 C C . ARG A 1 71 ? 22.062 -1.911 -19.803 1.00 97.56 71 ARG A C 1
ATOM 558 O O . ARG A 1 71 ? 21.459 -0.833 -19.839 1.00 97.56 71 ARG A O 1
ATOM 565 N N . PRO A 1 72 ? 23.206 -2.086 -19.117 1.00 97.50 72 PRO A N 1
ATOM 566 C CA . PRO A 1 72 ? 23.890 -0.968 -18.475 1.00 97.50 72 PRO A CA 1
ATOM 567 C C . PRO A 1 72 ? 24.200 0.130 -19.499 1.00 97.50 72 PRO A C 1
ATOM 569 O O . PRO A 1 72 ? 24.540 -0.172 -20.644 1.00 97.50 72 PRO A O 1
ATOM 572 N N . GL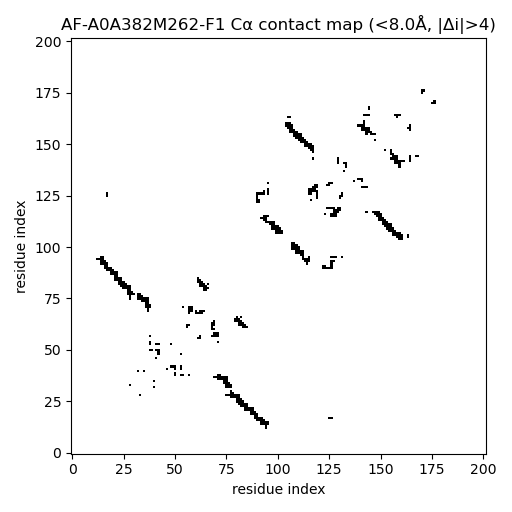Y A 1 73 ? 24.027 1.393 -19.113 1.00 97.00 73 GLY A N 1
ATOM 573 C CA . GLY A 1 73 ? 24.202 2.544 -20.004 1.00 97.00 73 GLY A CA 1
ATOM 574 C C . GLY A 1 73 ? 23.061 2.780 -21.003 1.00 97.00 73 GLY A C 1
ATOM 575 O O . GLY A 1 73 ? 23.101 3.761 -21.742 1.00 97.00 73 GLY A O 1
ATOM 576 N N . GLY A 1 74 ? 22.029 1.928 -21.041 1.00 97.44 74 GLY A N 1
ATOM 577 C CA . GLY A 1 74 ? 20.854 2.156 -21.887 1.00 97.44 74 GLY A CA 1
ATOM 578 C C . GLY A 1 74 ? 20.137 3.458 -21.516 1.00 97.44 74 GLY A C 1
ATOM 579 O O . GLY A 1 74 ? 19.873 3.706 -20.343 1.00 97.44 74 GLY A O 1
ATOM 580 N N . ILE A 1 75 ? 19.815 4.290 -22.506 1.00 98.12 75 ILE A N 1
ATOM 581 C CA . ILE A 1 75 ? 19.215 5.609 -22.268 1.00 98.12 75 ILE A CA 1
ATOM 582 C C . ILE A 1 75 ? 17.690 5.518 -22.248 1.00 98.12 75 ILE A C 1
ATOM 584 O O . ILE A 1 75 ? 17.074 5.064 -23.214 1.00 98.12 75 ILE A O 1
ATOM 588 N N . LEU A 1 76 ? 17.091 5.986 -21.154 1.00 98.00 76 LEU A N 1
ATOM 589 C CA . LEU A 1 76 ? 15.650 5.980 -20.931 1.00 98.00 76 LEU A CA 1
ATOM 590 C C . LEU A 1 76 ? 14.953 7.171 -21.595 1.00 98.00 76 LEU A C 1
ATOM 592 O O . LEU A 1 76 ? 15.432 8.309 -21.569 1.00 98.00 76 LEU A O 1
ATOM 596 N N . LYS A 1 77 ? 13.763 6.922 -22.139 1.00 98.19 77 LYS A N 1
ATOM 597 C CA . LYS A 1 77 ? 12.874 7.933 -22.717 1.00 98.19 77 LYS A CA 1
ATOM 598 C C . LYS A 1 77 ? 11.601 8.070 -21.893 1.00 98.19 77 LYS A C 1
ATOM 600 O O . LYS A 1 77 ? 11.158 7.139 -21.225 1.00 98.19 77 LYS A O 1
ATOM 605 N N . VAL A 1 78 ? 10.989 9.252 -21.952 1.00 98.25 78 VAL A N 1
ATOM 606 C CA . VAL A 1 78 ? 9.693 9.483 -21.302 1.00 98.25 78 VAL A CA 1
ATOM 607 C C . VAL A 1 78 ? 8.672 8.511 -21.879 1.00 98.25 78 VAL A C 1
ATOM 609 O O . VAL A 1 78 ? 8.604 8.336 -23.093 1.00 98.25 78 VAL A O 1
ATOM 612 N N . GLY A 1 79 ? 7.884 7.883 -21.010 1.00 97.69 79 GLY A N 1
ATOM 613 C CA . GLY A 1 79 ? 6.891 6.895 -21.423 1.00 97.69 79 GLY A CA 1
ATOM 614 C C . GLY A 1 79 ? 7.421 5.466 -21.554 1.00 97.69 79 GLY A C 1
ATOM 615 O O . GLY A 1 79 ? 6.601 4.554 -21.683 1.00 97.69 79 GLY A O 1
ATOM 616 N N . ASP A 1 80 ? 8.738 5.239 -21.451 1.00 98.19 80 ASP A N 1
ATOM 617 C CA . ASP A 1 80 ? 9.290 3.883 -21.411 1.00 98.19 80 ASP A CA 1
ATOM 618 C C . ASP A 1 80 ? 8.676 3.090 -20.255 1.00 98.19 80 ASP A C 1
ATOM 620 O O . ASP A 1 80 ? 8.565 3.570 -19.121 1.00 98.19 80 ASP A O 1
ATOM 624 N N . ARG A 1 81 ? 8.263 1.858 -20.555 1.00 98.19 81 ARG A N 1
ATOM 625 C CA . ARG A 1 81 ? 7.645 0.938 -19.600 1.00 98.19 81 ARG A CA 1
ATOM 626 C C . ARG A 1 81 ? 8.704 0.019 -19.025 1.00 98.19 81 ARG A C 1
ATOM 628 O O . ARG A 1 81 ? 9.271 -0.798 -19.748 1.00 98.19 81 ARG A O 1
ATOM 635 N N . ILE A 1 82 ? 8.913 0.123 -17.721 1.00 97.69 82 ILE A N 1
ATOM 636 C CA . ILE A 1 82 ? 9.855 -0.708 -16.984 1.00 97.69 82 ILE A CA 1
ATOM 637 C C . ILE A 1 82 ? 9.102 -1.821 -16.265 1.00 97.69 82 ILE A C 1
ATOM 639 O O . ILE A 1 82 ? 8.077 -1.579 -15.621 1.00 97.69 82 ILE A O 1
ATOM 643 N N . ILE A 1 83 ? 9.632 -3.038 -16.363 1.00 97.75 83 ILE A N 1
ATOM 644 C CA . ILE A 1 83 ? 9.218 -4.190 -15.563 1.00 97.75 83 ILE A CA 1
ATOM 645 C C . ILE A 1 83 ? 10.448 -4.702 -14.814 1.00 97.75 83 ILE A C 1
ATOM 647 O O . ILE A 1 83 ? 11.440 -5.052 -15.445 1.00 97.75 83 ILE A O 1
ATOM 651 N N . THR A 1 84 ? 10.373 -4.759 -13.485 1.00 96.00 84 THR A N 1
ATOM 652 C CA . THR A 1 84 ? 11.440 -5.285 -12.621 1.00 96.00 84 THR A CA 1
ATOM 653 C C . THR A 1 84 ? 10.963 -6.541 -11.901 1.00 96.00 84 THR A C 1
ATOM 655 O O . THR A 1 84 ? 9.972 -6.501 -11.169 1.00 96.00 84 THR A O 1
ATOM 658 N N . TYR A 1 85 ? 11.689 -7.640 -12.084 1.00 95.25 85 TYR A N 1
ATOM 659 C CA . TYR A 1 85 ? 11.489 -8.937 -11.450 1.00 95.25 85 TYR A CA 1
ATOM 660 C C . TYR A 1 85 ? 12.340 -9.030 -10.175 1.00 95.25 85 TYR A C 1
ATOM 662 O O . TYR A 1 85 ? 13.485 -9.453 -10.201 1.00 95.25 85 TYR A O 1
ATOM 670 N N . ALA A 1 86 ? 11.779 -8.666 -9.025 1.00 90.31 86 ALA A N 1
ATOM 671 C CA . ALA A 1 86 ? 12.513 -8.554 -7.757 1.00 90.31 86 ALA A CA 1
ATOM 672 C C . ALA A 1 86 ? 12.589 -9.864 -6.943 1.00 90.31 86 ALA A C 1
ATOM 674 O O . ALA A 1 86 ? 12.559 -9.851 -5.705 1.00 90.31 86 ALA A O 1
ATOM 675 N N . GLY A 1 87 ? 12.659 -10.989 -7.654 1.00 89.38 87 GLY A N 1
ATOM 676 C CA . GLY A 1 87 ? 12.694 -12.340 -7.096 1.00 89.38 87 GLY A CA 1
ATOM 677 C C . GLY A 1 87 ? 11.367 -12.846 -6.516 1.00 89.38 87 GLY A C 1
ATOM 678 O O . GLY A 1 87 ? 10.372 -12.124 -6.394 1.00 89.38 87 GLY A O 1
ATOM 679 N N . VAL A 1 88 ? 11.369 -14.125 -6.144 1.00 90.69 88 VAL A N 1
ATOM 680 C CA . VAL A 1 88 ? 10.258 -14.792 -5.458 1.00 90.69 88 VAL A CA 1
ATOM 681 C C . VAL A 1 88 ? 10.302 -14.452 -3.972 1.00 90.69 88 VAL A C 1
ATOM 683 O O . VAL A 1 88 ? 11.346 -14.565 -3.332 1.00 90.69 88 VAL A O 1
ATOM 686 N N . ARG A 1 89 ? 9.164 -14.043 -3.403 1.00 90.44 89 ARG A N 1
ATOM 687 C CA . ARG A 1 89 ? 9.040 -13.762 -1.967 1.00 90.44 89 ARG A CA 1
ATOM 688 C C . ARG A 1 89 ? 7.842 -14.472 -1.363 1.00 90.44 89 ARG A C 1
ATOM 690 O O . ARG A 1 89 ? 6.764 -14.510 -1.957 1.00 90.44 89 ARG A O 1
ATOM 697 N N . GLN A 1 90 ? 8.047 -14.986 -0.156 1.00 92.69 90 GLN A N 1
ATOM 698 C CA . GLN A 1 90 ? 6.988 -15.478 0.711 1.00 92.69 90 GLN A CA 1
ATOM 699 C C . GLN A 1 90 ? 6.445 -14.305 1.529 1.00 92.69 90 GLN A C 1
ATOM 701 O O . GLN A 1 90 ? 7.173 -13.709 2.325 1.00 92.69 90 GLN A O 1
ATOM 706 N N . GLU A 1 91 ? 5.174 -13.956 1.337 1.00 93.44 91 GLU A N 1
ATOM 707 C CA . GLU A 1 91 ? 4.552 -12.926 2.169 1.00 93.44 91 GLU A CA 1
ATOM 708 C C . GLU A 1 91 ? 4.196 -13.502 3.546 1.00 93.44 91 GLU A C 1
ATOM 710 O O . GLU A 1 91 ? 3.850 -14.687 3.654 1.00 93.44 91 GLU A O 1
ATOM 715 N N . PRO A 1 92 ? 4.225 -12.678 4.605 1.00 93.75 92 PRO A N 1
ATOM 716 C CA . PRO A 1 92 ? 3.757 -13.103 5.913 1.00 93.75 92 PRO A CA 1
ATOM 717 C C . PRO A 1 92 ? 2.270 -13.448 5.860 1.00 93.75 92 PRO A C 1
ATOM 719 O O . PRO A 1 92 ? 1.522 -12.752 5.163 1.00 93.75 92 PRO A O 1
ATOM 722 N N . PRO A 1 93 ? 1.815 -14.444 6.635 1.00 95.12 93 PRO A N 1
ATOM 723 C CA . PRO A 1 93 ? 0.400 -14.746 6.759 1.00 95.12 93 PRO A CA 1
ATOM 724 C C . PRO A 1 93 ? -0.406 -13.532 7.233 1.00 95.12 93 PRO A C 1
ATOM 726 O O . PRO A 1 93 ? 0.065 -12.753 8.064 1.00 95.12 93 PRO A O 1
ATOM 729 N N . ALA A 1 94 ? -1.621 -13.374 6.711 1.00 95.94 94 ALA A N 1
ATOM 730 C CA . ALA A 1 94 ? -2.503 -12.264 7.060 1.00 95.94 94 ALA A CA 1
ATOM 731 C C . ALA A 1 94 ? -3.928 -12.743 7.323 1.00 95.94 94 ALA A C 1
ATOM 733 O O . ALA A 1 94 ? -4.399 -13.705 6.712 1.00 95.94 94 ALA A O 1
ATOM 734 N N . ASP A 1 95 ? -4.637 -12.047 8.202 1.00 96.25 95 ASP A N 1
ATOM 735 C CA . ASP A 1 95 ? -6.060 -12.273 8.406 1.00 96.25 95 ASP A CA 1
ATOM 736 C C . ASP A 1 95 ? -6.846 -11.595 7.277 1.00 96.25 95 ASP A C 1
ATOM 738 O O . ASP A 1 95 ? -6.962 -10.373 7.218 1.00 96.25 95 ASP A O 1
ATOM 742 N N . ARG A 1 96 ? -7.368 -12.397 6.345 1.00 95.31 96 ARG A N 1
ATOM 743 C CA . ARG A 1 96 ? -8.088 -11.907 5.159 1.00 95.31 96 ARG A CA 1
ATOM 744 C C . ARG A 1 96 ? -9.601 -11.777 5.362 1.00 95.31 96 ARG A C 1
ATOM 746 O O . ARG A 1 96 ? -10.319 -11.577 4.383 1.00 95.31 96 ARG A O 1
ATOM 753 N N . ARG A 1 97 ? -10.114 -11.923 6.589 1.00 95.00 97 ARG A N 1
ATOM 754 C CA . ARG A 1 97 ? -11.559 -11.855 6.851 1.00 95.00 97 ARG A CA 1
ATOM 755 C C . ARG A 1 97 ? -12.098 -10.460 6.535 1.00 95.00 97 ARG A C 1
ATOM 757 O O . ARG A 1 97 ? -11.573 -9.450 6.996 1.00 95.00 97 ARG A O 1
ATOM 764 N N . LEU A 1 98 ? -13.183 -10.412 5.766 1.00 95.19 98 LEU A N 1
ATOM 765 C CA . LEU A 1 98 ? -13.885 -9.180 5.416 1.00 95.19 98 LEU A CA 1
ATOM 766 C C . LEU A 1 98 ? -15.159 -9.054 6.254 1.00 95.19 98 LEU A C 1
ATOM 768 O O . LEU A 1 98 ? -16.242 -9.430 5.814 1.00 95.19 98 LEU A O 1
ATOM 772 N N . ASN A 1 99 ? -15.030 -8.529 7.471 1.00 96.38 99 ASN A N 1
ATOM 773 C CA . ASN A 1 99 ? -16.176 -8.292 8.345 1.00 96.38 99 ASN A CA 1
ATOM 774 C C . ASN A 1 99 ? -16.845 -6.953 7.997 1.00 96.38 99 ASN A C 1
ATOM 776 O O . ASN A 1 99 ? -16.388 -5.906 8.451 1.00 96.38 99 ASN A O 1
ATOM 780 N N . VAL A 1 100 ? -17.878 -6.977 7.152 1.00 97.12 100 VAL A N 1
ATOM 781 C CA . VAL A 1 100 ? -18.655 -5.783 6.780 1.00 97.12 100 VAL A CA 1
ATOM 782 C C . VAL A 1 100 ? -19.601 -5.418 7.922 1.00 97.12 100 VAL A C 1
ATOM 784 O O . VAL A 1 100 ? -20.451 -6.220 8.289 1.00 97.12 100 VAL A O 1
ATOM 787 N N . VAL A 1 101 ? -19.487 -4.195 8.442 1.00 97.88 101 VAL A N 1
ATOM 788 C CA . VAL A 1 101 ? -20.375 -3.679 9.503 1.00 97.88 101 VAL A CA 1
ATOM 789 C C . VAL A 1 101 ? -21.388 -2.658 8.989 1.00 97.88 101 VAL A C 1
ATOM 791 O O . VAL A 1 101 ? -22.419 -2.446 9.615 1.00 97.88 101 VAL A O 1
ATOM 794 N N . TYR A 1 102 ? -21.109 -2.027 7.846 1.00 98.00 102 TYR A N 1
ATOM 795 C CA . TYR A 1 102 ? -22.031 -1.111 7.177 1.00 98.00 102 TYR A CA 1
ATOM 796 C C . TYR A 1 102 ? -21.759 -1.081 5.672 1.00 98.00 102 TYR A C 1
ATOM 798 O O . TYR A 1 102 ? -20.607 -1.160 5.236 1.00 98.00 102 TYR A O 1
ATOM 806 N N . GLN A 1 103 ? -22.808 -0.931 4.865 1.00 96.44 103 GLN A N 1
ATOM 807 C CA . GLN A 1 103 ? -22.692 -0.769 3.420 1.00 96.44 103 GLN A CA 1
ATOM 808 C C . GLN A 1 103 ? -23.872 0.029 2.863 1.00 96.44 103 GLN A C 1
ATOM 810 O O . GLN A 1 103 ? -25.024 -0.315 3.106 1.00 96.44 103 GLN A O 1
ATOM 815 N N . ASP A 1 104 ? -23.576 1.012 2.015 1.00 96.00 104 ASP A N 1
ATOM 816 C CA . ASP A 1 104 ? -24.558 1.690 1.167 1.00 96.00 104 ASP A CA 1
ATOM 817 C C . ASP A 1 104 ? -24.024 1.846 -0.268 1.00 96.00 104 ASP A C 1
ATOM 819 O O . ASP A 1 104 ? -23.027 1.225 -0.649 1.00 96.00 104 ASP A O 1
ATOM 823 N N . ARG A 1 105 ? -24.695 2.647 -1.106 1.00 95.12 105 ARG A N 1
ATOM 824 C CA . ARG A 1 105 ? -24.285 2.895 -2.502 1.00 95.12 105 ARG A CA 1
ATOM 825 C C . ARG A 1 105 ? -22.924 3.595 -2.650 1.00 95.12 105 ARG A C 1
ATOM 827 O O . ARG A 1 105 ? -22.314 3.517 -3.711 1.00 95.12 105 ARG A O 1
ATOM 834 N N . HIS A 1 106 ? -22.458 4.288 -1.616 1.00 96.12 106 HIS A N 1
ATOM 835 C CA . HIS A 1 106 ? -21.287 5.164 -1.631 1.00 96.12 106 HIS A CA 1
ATOM 836 C C . HIS A 1 106 ? -20.098 4.579 -0.881 1.00 96.12 106 HIS A C 1
ATOM 838 O O . HIS A 1 106 ? -18.965 4.762 -1.330 1.00 96.12 106 HIS A O 1
ATOM 844 N N . ILE A 1 107 ? -20.332 3.885 0.233 1.00 96.69 107 ILE A N 1
ATOM 845 C CA . ILE A 1 107 ? -19.285 3.367 1.116 1.00 96.69 107 ILE A CA 1
ATOM 846 C C . ILE A 1 107 ? -19.548 1.935 1.578 1.00 96.69 107 ILE A C 1
ATOM 848 O O . ILE A 1 107 ? -20.672 1.434 1.590 1.00 96.69 107 ILE A O 1
ATOM 852 N N . ARG A 1 108 ? -18.468 1.289 2.009 1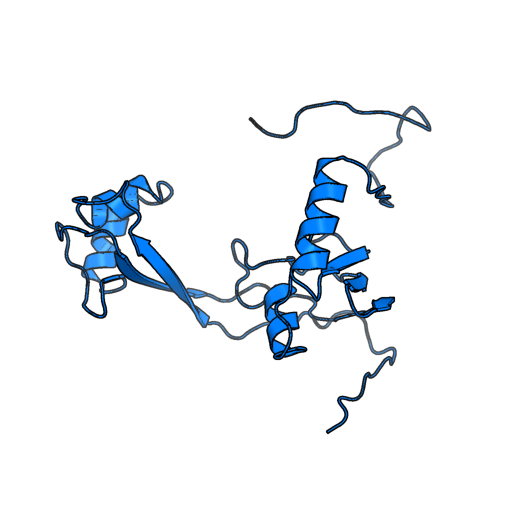.00 97.00 108 ARG A N 1
ATOM 853 C CA . ARG A 1 108 ? -18.470 0.038 2.757 1.00 97.00 108 ARG A CA 1
ATOM 854 C C . ARG A 1 108 ? -17.519 0.179 3.938 1.00 97.00 108 ARG A C 1
ATOM 856 O O . ARG A 1 108 ? -16.374 0.596 3.764 1.00 97.00 108 ARG A O 1
ATOM 863 N N . VAL A 1 109 ? -17.996 -0.153 5.127 1.00 97.56 109 VAL A N 1
ATOM 864 C CA . VAL A 1 109 ? -17.226 -0.100 6.369 1.00 97.56 109 VAL A CA 1
ATOM 865 C C . VAL A 1 109 ? -16.971 -1.517 6.838 1.00 97.56 109 VAL A C 1
ATOM 867 O O . VAL A 1 109 ? -17.888 -2.337 6.906 1.00 97.56 109 VAL A O 1
ATOM 870 N N . PHE A 1 110 ? -15.718 -1.791 7.173 1.00 97.69 110 PHE A N 1
ATOM 871 C CA . PHE A 1 110 ? -15.297 -3.070 7.716 1.00 97.69 110 PHE A CA 1
ATOM 872 C C . PHE A 1 110 ? -14.825 -2.907 9.150 1.00 97.69 110 PHE A C 1
ATOM 874 O O . PHE A 1 110 ? -14.155 -1.926 9.466 1.00 97.69 110 PHE A O 1
ATOM 881 N N . ASN A 1 111 ? -15.080 -3.908 9.986 1.00 98.00 111 ASN A N 1
ATOM 882 C CA . ASN A 1 111 ? -14.265 -4.137 11.168 1.00 98.00 111 ASN A CA 1
ATOM 883 C C . ASN A 1 111 ? -13.011 -4.911 10.735 1.00 98.00 111 ASN A C 1
ATOM 885 O O . ASN A 1 111 ? -13.042 -6.131 10.562 1.00 98.00 111 ASN A O 1
ATOM 889 N N . LYS A 1 112 ? -11.926 -4.181 10.469 1.00 97.44 112 LYS A N 1
ATOM 890 C CA . LYS A 1 112 ? -10.658 -4.728 9.990 1.00 97.44 112 LYS A CA 1
ATOM 891 C C . LYS A 1 112 ? -10.053 -5.651 11.043 1.00 97.44 112 LYS A C 1
ATOM 893 O O . LYS A 1 112 ? -9.817 -5.239 12.178 1.00 97.44 112 LYS A O 1
ATOM 898 N N . SER A 1 113 ? -9.726 -6.869 10.634 1.00 95.94 113 SER A N 1
ATOM 899 C CA . SER A 1 113 ? -8.922 -7.791 11.427 1.00 95.94 113 SER A CA 1
ATOM 900 C C . SER A 1 113 ? -7.430 -7.417 11.398 1.00 95.94 113 SER A C 1
ATOM 902 O O . SER A 1 113 ? -6.995 -6.464 10.743 1.00 95.94 113 SER A O 1
ATOM 904 N N . ALA A 1 114 ? -6.618 -8.146 12.152 1.00 95.12 114 ALA A N 1
ATOM 905 C CA . ALA A 1 114 ? -5.170 -8.013 12.145 1.00 95.12 114 ALA A CA 1
ATOM 906 C C . ALA A 1 114 ? -4.537 -9.408 12.254 1.00 95.12 114 ALA A C 1
ATOM 908 O O . ALA A 1 114 ? -5.135 -10.287 12.874 1.00 95.12 114 ALA A O 1
ATOM 909 N N . PRO A 1 115 ? -3.336 -9.623 11.691 1.00 95.81 115 PRO A N 1
ATOM 910 C CA . PRO A 1 115 ? -2.547 -8.690 10.895 1.00 95.81 115 PRO A CA 1
ATOM 911 C C . PRO A 1 115 ? -3.015 -8.632 9.431 1.00 95.81 115 PRO A C 1
ATOM 913 O O . PRO A 1 115 ? -3.097 -9.661 8.769 1.00 95.81 115 PRO A O 1
ATOM 916 N N . ILE A 1 116 ? -3.273 -7.435 8.899 1.00 96.62 116 ILE A N 1
ATOM 917 C CA . ILE A 1 116 ? -3.413 -7.191 7.451 1.00 96.62 116 ILE A CA 1
ATOM 918 C C . ILE A 1 116 ? -3.246 -5.691 7.148 1.00 96.62 116 ILE A C 1
ATOM 920 O O . ILE A 1 116 ? -3.942 -4.868 7.758 1.00 96.62 116 ILE A O 1
ATOM 924 N N . PRO A 1 117 ? -2.333 -5.294 6.238 1.00 97.31 117 PRO A N 1
ATOM 925 C CA . PRO A 1 117 ? -2.224 -3.906 5.805 1.00 97.31 117 PRO A CA 1
ATOM 926 C C . PRO A 1 117 ? -3.388 -3.516 4.887 1.00 97.31 117 PRO A C 1
ATOM 928 O O . PRO A 1 117 ? -3.993 -4.348 4.209 1.00 97.31 117 PRO A O 1
ATOM 931 N N . VAL A 1 118 ? -3.683 -2.218 4.827 1.00 97.38 118 VAL A N 1
ATOM 932 C CA . VAL A 1 118 ? -4.754 -1.693 3.964 1.00 97.38 118 VAL A CA 1
ATOM 933 C C . VAL A 1 118 ? -4.398 -1.831 2.483 1.00 97.38 118 VAL A C 1
ATOM 935 O O . VAL A 1 118 ? -5.225 -2.287 1.698 1.00 97.38 118 VAL A O 1
ATOM 938 N N . HIS A 1 119 ? -3.159 -1.493 2.125 1.00 95.69 119 HIS A N 1
ATOM 939 C CA . HIS A 1 119 ? -2.608 -1.558 0.768 1.00 95.69 119 HIS A CA 1
ATOM 940 C C . HIS A 1 119 ? -1.378 -2.470 0.716 1.00 95.69 119 HIS A C 1
ATOM 942 O O . HIS A 1 119 ? -0.777 -2.705 1.768 1.00 95.69 119 HIS A O 1
ATOM 948 N N . PRO A 1 120 ? -0.950 -2.929 -0.477 1.00 93.56 120 PRO A N 1
ATOM 949 C CA . PRO A 1 120 ? 0.373 -3.513 -0.651 1.00 93.56 120 PRO A CA 1
ATOM 950 C C . PRO A 1 120 ? 1.441 -2.579 -0.073 1.00 93.56 120 PRO A C 1
ATOM 952 O O . PRO A 1 120 ? 1.483 -1.391 -0.400 1.00 93.56 120 PRO A O 1
ATOM 955 N N . SER A 1 121 ? 2.273 -3.097 0.825 1.00 88.50 121 SER A N 1
ATOM 956 C CA . SER A 1 121 ? 3.316 -2.322 1.495 1.00 88.50 121 SER A CA 1
ATOM 957 C C . SER A 1 121 ? 4.398 -3.240 2.054 1.00 88.50 121 SER A C 1
ATOM 959 O O . SER A 1 121 ? 4.092 -4.237 2.716 1.00 88.50 121 SER A O 1
ATOM 961 N N . GLY A 1 122 ? 5.664 -2.878 1.840 1.00 85.88 122 GLY A N 1
ATOM 962 C CA . GLY A 1 122 ? 6.807 -3.628 2.355 1.00 85.88 122 GLY A CA 1
ATOM 963 C C . GLY A 1 122 ? 6.790 -5.084 1.885 1.00 85.88 122 GLY A C 1
ATOM 964 O O . GLY A 1 122 ? 6.882 -5.364 0.694 1.00 85.88 122 GLY A O 1
ATOM 965 N N . ARG A 1 123 ? 6.665 -6.010 2.839 1.00 89.19 123 ARG A N 1
ATOM 966 C CA . ARG A 1 123 ? 6.639 -7.466 2.612 1.00 89.19 123 ARG A CA 1
ATOM 967 C C . ARG A 1 123 ? 5.267 -8.034 2.215 1.00 89.19 123 ARG A C 1
ATOM 969 O O . ARG A 1 123 ? 5.158 -9.242 2.044 1.00 89.19 123 ARG A O 1
ATOM 976 N N . TYR A 1 124 ? 4.238 -7.192 2.110 1.00 92.25 124 TYR A N 1
ATOM 977 C CA . TYR A 1 124 ? 2.884 -7.586 1.724 1.00 92.25 124 TYR A CA 1
ATOM 978 C C . TYR A 1 124 ? 2.552 -7.065 0.327 1.00 92.25 124 TYR A C 1
ATOM 980 O O . TYR A 1 124 ? 2.594 -5.859 0.085 1.00 92.25 124 TYR A O 1
ATOM 988 N N . PHE A 1 125 ? 2.173 -7.970 -0.564 1.00 90.31 125 PHE A N 1
ATOM 989 C CA . PHE A 1 125 ? 1.777 -7.696 -1.939 1.00 90.31 125 PHE A CA 1
ATOM 990 C C . PHE A 1 125 ? 0.333 -8.115 -2.162 1.00 90.31 125 PHE A C 1
ATOM 992 O O . PHE A 1 125 ? -0.537 -7.261 -2.283 1.00 90.31 125 PHE A O 1
ATOM 999 N N . GLN A 1 126 ? 0.061 -9.416 -2.139 1.00 91.06 126 GLN A N 1
ATOM 1000 C CA . GLN A 1 126 ? -1.268 -10.001 -2.266 1.00 91.06 126 GLN A CA 1
ATOM 1001 C C . GLN A 1 126 ? -2.020 -10.045 -0.930 1.00 91.06 126 GLN A C 1
ATOM 1003 O O . GLN A 1 126 ? -3.249 -10.110 -0.917 1.00 91.06 126 GLN A O 1
ATOM 1008 N N . ASN A 1 127 ? -1.307 -10.020 0.200 1.00 94.44 127 ASN A N 1
ATOM 1009 C CA . ASN A 1 127 ? -1.872 -9.924 1.546 1.00 94.44 127 ASN A CA 1
ATOM 1010 C C . ASN A 1 127 ? -2.119 -8.466 1.952 1.00 94.44 127 ASN A C 1
ATOM 1012 O O . ASN A 1 127 ? -1.482 -7.940 2.858 1.00 94.44 127 ASN A O 1
ATOM 1016 N N . SER A 1 128 ? -3.082 -7.812 1.307 1.00 96.19 128 SER A N 1
ATOM 1017 C CA . SER A 1 128 ? -3.617 -6.524 1.763 1.00 96.19 128 SER A CA 1
ATOM 1018 C C . SER A 1 128 ? -5.127 -6.472 1.584 1.00 96.19 128 SER A C 1
ATOM 1020 O O . SER A 1 128 ? -5.671 -7.164 0.721 1.00 96.19 128 SER A O 1
ATOM 1022 N N . MET A 1 129 ? -5.819 -5.637 2.364 1.00 97.12 129 MET A N 1
ATOM 1023 C CA . MET A 1 129 ? -7.269 -5.492 2.220 1.00 97.12 129 MET A CA 1
ATOM 1024 C C . MET A 1 129 ? -7.665 -5.114 0.794 1.00 97.12 129 MET A C 1
ATOM 1026 O O . MET A 1 129 ? -8.620 -5.677 0.272 1.00 97.12 129 MET A O 1
ATOM 1030 N N . THR A 1 130 ? -6.941 -4.201 0.136 1.00 96.81 130 THR A N 1
ATOM 1031 C CA . THR A 1 130 ? -7.269 -3.813 -1.243 1.00 96.81 130 THR A CA 1
ATOM 1032 C C . THR A 1 130 ? -7.141 -4.972 -2.222 1.00 96.81 130 THR A C 1
ATOM 1034 O O . THR A 1 130 ? -7.989 -5.094 -3.099 1.00 96.81 130 THR A O 1
ATOM 1037 N N . GLU A 1 131 ? -6.141 -5.847 -2.080 1.00 95.25 131 GLU A N 1
ATOM 1038 C CA . GLU A 1 131 ? -6.011 -7.017 -2.962 1.00 95.25 131 GLU A CA 1
ATOM 1039 C C . GLU A 1 131 ? -7.075 -8.080 -2.677 1.00 95.25 131 GLU A C 1
ATOM 1041 O O . GLU A 1 131 ? -7.626 -8.667 -3.607 1.00 95.25 131 GLU A O 1
ATOM 1046 N N . VAL A 1 132 ? -7.422 -8.296 -1.405 1.00 95.94 132 VAL A N 1
ATOM 1047 C CA . VAL A 1 132 ? -8.520 -9.198 -1.027 1.00 95.94 132 VAL A CA 1
ATOM 1048 C C . VAL A 1 132 ? -9.853 -8.670 -1.567 1.00 95.94 132 VAL A C 1
ATOM 1050 O O . VAL A 1 132 ? -10.629 -9.429 -2.143 1.00 95.94 132 VAL A O 1
ATOM 1053 N N . LEU A 1 133 ? -10.098 -7.362 -1.458 1.00 96.25 133 LEU A N 1
ATOM 1054 C CA . LEU A 1 133 ? -11.325 -6.726 -1.933 1.00 96.25 133 LEU A CA 1
ATOM 1055 C C . LEU A 1 133 ? -11.455 -6.724 -3.453 1.00 96.25 133 LEU A C 1
ATOM 1057 O O . LEU A 1 133 ? -12.553 -6.962 -3.937 1.00 96.25 133 LEU A O 1
ATOM 1061 N N . LYS A 1 134 ? -10.363 -6.526 -4.204 1.00 95.00 134 LYS A N 1
ATOM 1062 C CA . LYS A 1 134 ? -10.377 -6.667 -5.673 1.00 95.00 134 LYS A CA 1
ATOM 1063 C C . LYS A 1 134 ? -10.862 -8.051 -6.108 1.00 95.00 134 LYS A C 1
ATOM 1065 O O . LYS A 1 134 ? -11.538 -8.168 -7.118 1.00 95.00 134 LYS A O 1
ATOM 1070 N N . LYS A 1 135 ? -10.507 -9.099 -5.355 1.00 94.31 135 LYS A N 1
ATOM 1071 C CA . LYS A 1 135 ? -10.943 -10.474 -5.639 1.00 94.31 135 LYS A CA 1
ATOM 1072 C C . LYS A 1 135 ? -12.385 -10.725 -5.200 1.00 94.31 135 LYS A C 1
ATOM 1074 O O . LYS A 1 135 ? -13.122 -11.392 -5.913 1.00 94.31 135 LYS A O 1
ATOM 1079 N N . ALA A 1 136 ? -12.778 -10.205 -4.038 1.00 94.88 136 ALA A N 1
ATOM 1080 C CA . ALA A 1 136 ? -14.121 -10.395 -3.491 1.00 94.88 136 ALA A CA 1
ATOM 1081 C C . ALA A 1 136 ? -15.199 -9.571 -4.223 1.00 94.88 136 ALA A C 1
ATOM 1083 O O . ALA A 1 136 ? -16.345 -10.000 -4.309 1.00 94.88 136 ALA A O 1
ATOM 1084 N N . PHE A 1 137 ? -14.833 -8.400 -4.752 1.00 93.06 137 PHE A N 1
ATOM 1085 C CA . PHE A 1 137 ? -15.722 -7.461 -5.438 1.00 93.06 137 PHE A CA 1
ATOM 1086 C C . PHE A 1 137 ? -15.081 -6.996 -6.759 1.00 93.06 137 PHE A C 1
ATOM 1088 O O . PHE A 1 137 ? -14.653 -5.847 -6.851 1.00 93.06 137 PHE A O 1
ATOM 1095 N N . PRO A 1 138 ? -14.985 -7.867 -7.781 1.00 93.31 138 PRO A N 1
ATOM 1096 C CA . PRO A 1 138 ? -14.253 -7.574 -9.021 1.00 93.31 138 PRO A CA 1
ATOM 1097 C C . PRO A 1 138 ? -14.834 -6.403 -9.829 1.00 93.31 138 PRO A C 1
ATOM 1099 O O . PRO A 1 138 ? -14.096 -5.720 -10.533 1.00 93.31 138 PRO A O 1
ATOM 1102 N N . GLU A 1 139 ? -16.132 -6.134 -9.678 1.00 91.75 139 GLU A N 1
ATOM 1103 C CA . GLU A 1 139 ? -16.829 -5.010 -10.321 1.00 91.75 139 GLU A CA 1
ATOM 1104 C C . GLU A 1 139 ? -16.579 -3.661 -9.625 1.00 91.75 139 GLU A C 1
ATOM 1106 O O . GLU A 1 139 ? -16.958 -2.600 -10.124 1.00 91.75 139 GLU A O 1
ATOM 1111 N N . GLU A 1 140 ? -15.960 -3.676 -8.443 1.00 89.75 140 GLU A N 1
ATOM 1112 C CA . GLU A 1 140 ? -15.658 -2.479 -7.672 1.00 89.75 140 GLU A CA 1
ATOM 1113 C C . GLU A 1 140 ? -14.153 -2.214 -7.656 1.00 89.75 140 GLU A C 1
ATOM 1115 O O . GLU A 1 140 ? -13.323 -3.110 -7.530 1.00 89.75 140 GLU A O 1
ATOM 1120 N N . VAL A 1 141 ? -13.777 -0.936 -7.704 1.00 91.56 141 VAL A N 1
ATOM 1121 C CA . VAL A 1 141 ? -12.396 -0.531 -7.429 1.00 91.56 141 VAL A CA 1
ATOM 1122 C C . VAL A 1 141 ? -12.306 -0.168 -5.948 1.00 91.56 141 VAL A C 1
ATOM 1124 O O . VAL A 1 141 ? -12.925 0.823 -5.556 1.00 91.56 141 VAL A O 1
ATOM 1127 N N . PRO A 1 142 ? -11.535 -0.893 -5.114 1.00 89.94 142 PRO A N 1
ATOM 1128 C CA . PRO A 1 142 ? -11.421 -0.568 -3.696 1.00 89.94 142 PRO A CA 1
ATOM 1129 C C . PRO A 1 142 ? -10.726 0.782 -3.506 1.00 89.94 142 PRO A C 1
ATOM 1131 O O . PRO A 1 142 ? -9.584 0.967 -3.933 1.00 89.94 142 PRO A O 1
ATOM 1134 N N . ARG A 1 143 ? -11.405 1.732 -2.853 1.00 96.19 143 ARG A N 1
ATOM 1135 C CA . ARG A 1 143 ? -10.873 3.074 -2.563 1.00 96.19 143 ARG A CA 1
ATOM 1136 C C . ARG A 1 143 ? -10.863 3.321 -1.058 1.00 96.19 143 ARG A C 1
ATOM 1138 O O . ARG A 1 143 ? -11.803 3.921 -0.539 1.00 96.19 143 ARG A O 1
ATOM 1145 N N . PRO A 1 144 ? -9.848 2.847 -0.327 1.00 94.75 144 PRO A N 1
ATOM 1146 C CA . PRO A 1 144 ? -9.703 3.227 1.071 1.00 94.75 144 PRO A CA 1
ATOM 1147 C C . PRO A 1 144 ? -9.459 4.734 1.160 1.00 94.75 144 PRO A C 1
ATOM 1149 O O . PRO A 1 144 ? -8.680 5.303 0.396 1.00 94.75 144 PRO A O 1
ATOM 1152 N N . VAL A 1 145 ? -10.156 5.378 2.088 1.00 94.75 145 VAL A N 1
ATOM 1153 C CA . VAL A 1 145 ? -10.072 6.832 2.323 1.00 94.75 145 VAL A CA 1
ATOM 1154 C C . VAL A 1 145 ? -9.243 7.172 3.563 1.00 94.75 145 VAL A C 1
ATOM 1156 O O . VAL A 1 145 ? -8.968 8.333 3.838 1.00 94.75 145 VAL A O 1
ATOM 1159 N N . GLN A 1 146 ? -8.818 6.143 4.294 1.00 93.94 146 GLN A N 1
ATOM 1160 C CA . GLN A 1 146 ? -7.922 6.218 5.438 1.00 93.94 146 GLN A CA 1
ATOM 1161 C C . GLN A 1 146 ? -7.063 4.956 5.511 1.00 93.94 146 GLN A C 1
ATOM 1163 O O . GLN A 1 146 ? -7.320 3.974 4.811 1.00 93.94 146 GLN A O 1
ATOM 1168 N N . ARG A 1 147 ? -6.069 4.960 6.401 1.00 94.44 147 ARG A N 1
ATOM 1169 C CA . ARG A 1 147 ? -5.278 3.770 6.717 1.00 94.44 147 ARG A CA 1
ATOM 1170 C C . ARG A 1 147 ? -5.386 3.436 8.199 1.00 94.44 147 ARG A C 1
ATOM 1172 O O . ARG A 1 147 ? -5.477 4.337 9.025 1.00 94.44 147 ARG A O 1
ATOM 1179 N N . LEU A 1 148 ? -5.316 2.145 8.487 1.00 96.25 148 LEU A N 1
ATOM 1180 C CA . LEU A 1 148 ? -4.973 1.588 9.789 1.00 96.25 148 LEU A CA 1
ATOM 1181 C C . LEU A 1 148 ? -3.694 0.770 9.609 1.00 96.25 148 LEU A C 1
ATOM 1183 O O . LEU A 1 148 ? -3.491 0.181 8.540 1.00 96.25 148 LEU A O 1
ATOM 1187 N N . ASP A 1 149 ? -2.852 0.716 10.633 1.00 95.62 149 ASP A N 1
ATOM 1188 C CA . ASP A 1 149 ? -1.658 -0.123 10.587 1.00 95.62 149 ASP A CA 1
ATOM 1189 C C . ASP A 1 149 ? -2.033 -1.603 10.480 1.00 95.62 149 ASP A C 1
ATOM 1191 O O . ASP A 1 149 ? -3.146 -2.026 10.815 1.00 95.62 149 ASP A O 1
ATOM 1195 N N . ALA A 1 150 ? -1.092 -2.416 9.996 1.00 96.00 150 ALA A N 1
ATOM 1196 C CA . ALA A 1 150 ? -1.350 -3.832 9.758 1.00 96.00 150 ALA A CA 1
ATOM 1197 C C . ALA A 1 150 ? -1.819 -4.558 11.028 1.00 96.00 150 ALA A C 1
ATOM 1199 O O . ALA A 1 150 ? -2.685 -5.427 10.948 1.00 96.00 150 ALA A O 1
ATOM 1200 N N . THR A 1 151 ? -1.277 -4.171 12.182 1.00 95.81 151 THR A N 1
ATOM 1201 C CA . THR A 1 151 ? -1.563 -4.732 13.508 1.00 95.81 151 THR A CA 1
ATOM 1202 C C . THR A 1 151 ? -2.755 -4.086 14.213 1.00 95.81 151 THR A C 1
ATOM 1204 O O . THR A 1 151 ? -3.221 -4.627 15.209 1.00 95.81 151 THR A O 1
ATOM 1207 N N . THR A 1 152 ? -3.269 -2.963 13.709 1.00 96.81 152 THR A N 1
ATOM 1208 C CA . THR A 1 152 ? -4.407 -2.254 14.307 1.00 96.81 152 THR A CA 1
ATOM 1209 C C . THR A 1 152 ? -5.712 -2.838 13.783 1.00 96.81 152 THR A C 1
ATOM 1211 O O . THR A 1 152 ? -5.905 -2.928 12.570 1.00 96.81 152 THR A O 1
ATOM 1214 N N . THR A 1 153 ? -6.611 -3.239 14.676 1.00 97.44 153 THR A N 1
ATOM 1215 C CA . THR A 1 153 ? -7.973 -3.680 14.340 1.00 97.44 153 THR A CA 1
ATOM 1216 C C . THR A 1 153 ? -8.955 -2.508 14.371 1.00 97.44 153 THR A C 1
ATOM 1218 O O . THR A 1 153 ? -8.625 -1.421 14.842 1.00 97.44 153 THR A O 1
ATOM 1221 N N . GLY A 1 154 ? -10.172 -2.719 13.869 1.00 97.44 154 GLY A N 1
ATOM 1222 C CA . GLY A 1 154 ? -11.272 -1.765 14.020 1.00 97.44 154 GLY A CA 1
ATOM 1223 C C . GLY A 1 154 ? -11.778 -1.178 12.707 1.00 97.44 154 GLY A C 1
ATOM 1224 O O . GLY A 1 154 ? -11.533 -1.706 11.623 1.00 97.44 154 GLY A O 1
ATOM 1225 N N . LEU A 1 155 ? -12.550 -0.097 12.808 1.00 97.69 155 LEU A N 1
ATOM 1226 C CA . LEU A 1 155 ? -13.342 0.415 11.693 1.00 97.69 155 LEU A CA 1
ATOM 1227 C C . LEU A 1 155 ? -12.482 1.020 10.578 1.00 97.69 155 LEU A C 1
ATOM 1229 O O . LEU A 1 155 ? -11.697 1.946 10.788 1.00 97.69 155 LEU A O 1
ATOM 1233 N N . ILE A 1 156 ? -12.688 0.543 9.351 1.00 97.38 156 ILE A N 1
ATOM 1234 C CA . ILE A 1 156 ? -12.093 1.118 8.146 1.00 97.38 156 ILE A CA 1
ATOM 1235 C C . ILE A 1 156 ? -13.129 1.326 7.048 1.00 97.38 156 ILE A C 1
ATOM 1237 O O . ILE A 1 156 ? -13.934 0.445 6.751 1.00 97.38 156 ILE A O 1
ATOM 1241 N N . VAL A 1 157 ? -13.081 2.504 6.426 1.00 96.88 157 VAL A N 1
ATOM 1242 C CA . VAL A 1 157 ? -14.010 2.920 5.374 1.00 96.88 157 VAL A CA 1
ATOM 1243 C C . VAL A 1 157 ? -13.358 2.774 4.001 1.00 96.88 157 VAL A C 1
ATOM 1245 O O . VAL A 1 157 ? -12.271 3.301 3.749 1.00 96.88 157 VAL A O 1
ATOM 1248 N N . PHE A 1 158 ? -14.060 2.096 3.097 1.00 97.12 158 PHE A 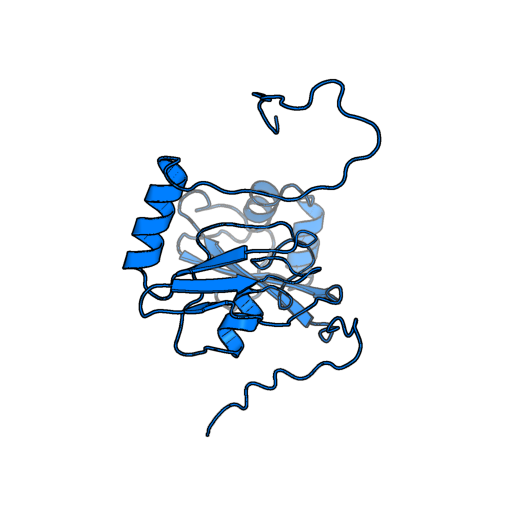N 1
ATOM 1249 C CA . PHE A 1 158 ? -13.764 2.042 1.671 1.00 97.12 158 PHE A CA 1
ATOM 1250 C C . PHE A 1 158 ? -14.884 2.734 0.901 1.00 97.12 158 PHE A C 1
ATOM 1252 O O . PHE A 1 158 ? -16.052 2.362 1.007 1.00 97.12 158 PHE A O 1
ATOM 1259 N N . ALA A 1 159 ? -14.530 3.726 0.095 1.00 97.19 159 ALA A N 1
ATOM 1260 C CA . ALA A 1 159 ? -15.452 4.311 -0.859 1.00 97.19 159 ALA A CA 1
ATOM 1261 C C . ALA A 1 159 ? -15.680 3.349 -2.035 1.00 97.19 159 ALA A C 1
ATOM 1263 O O . ALA A 1 159 ? -14.741 2.757 -2.572 1.00 97.19 159 ALA A O 1
ATOM 1264 N N . ARG A 1 160 ? -16.940 3.226 -2.449 1.00 95.12 160 ARG A N 1
ATOM 1265 C CA . ARG A 1 160 ? -17.385 2.420 -3.595 1.00 95.12 160 ARG A CA 1
ATOM 1266 C C . ARG A 1 160 ? -17.449 3.241 -4.883 1.00 95.12 160 ARG A C 1
ATOM 1268 O O . ARG A 1 160 ? -17.338 2.695 -5.974 1.00 95.12 160 ARG A O 1
ATOM 1275 N N . THR A 1 161 ? -17.560 4.568 -4.772 1.00 94.62 161 THR A N 1
ATOM 1276 C CA . THR A 1 161 ? -17.582 5.492 -5.916 1.00 94.62 161 THR A CA 1
ATOM 1277 C C . THR A 1 161 ? -16.424 6.489 -5.862 1.00 94.62 161 THR A C 1
ATOM 1279 O O . THR A 1 161 ? -15.899 6.820 -4.797 1.00 94.62 161 THR A O 1
ATOM 1282 N N . ARG A 1 162 ? -16.015 7.013 -7.028 1.00 95.81 162 ARG A N 1
ATOM 1283 C CA . ARG A 1 162 ? -14.988 8.072 -7.107 1.00 95.81 162 ARG A CA 1
ATOM 1284 C C . ARG A 1 162 ? -15.443 9.353 -6.401 1.00 95.81 162 ARG A C 1
ATOM 1286 O O . ARG A 1 162 ? -14.630 10.020 -5.768 1.00 95.81 162 ARG A O 1
ATOM 1293 N N . GLN A 1 163 ? -16.734 9.672 -6.500 1.00 96.88 163 GLN A N 1
ATOM 1294 C CA . GLN A 1 163 ? -17.333 10.833 -5.845 1.00 96.88 163 GLN A CA 1
ATOM 1295 C C . GLN A 1 163 ? -17.252 10.712 -4.320 1.00 96.88 163 GLN A C 1
ATOM 1297 O O . GLN A 1 163 ? -16.763 11.634 -3.673 1.00 96.88 163 GLN A O 1
ATOM 1302 N N . ALA A 1 164 ? -17.642 9.562 -3.757 1.00 97.12 164 ALA A N 1
ATOM 1303 C CA . ALA A 1 164 ? -17.548 9.312 -2.320 1.00 97.12 164 ALA A CA 1
ATOM 1304 C C . ALA A 1 164 ? -16.095 9.353 -1.827 1.00 97.12 164 ALA A C 1
ATOM 1306 O O . ALA A 1 164 ? -15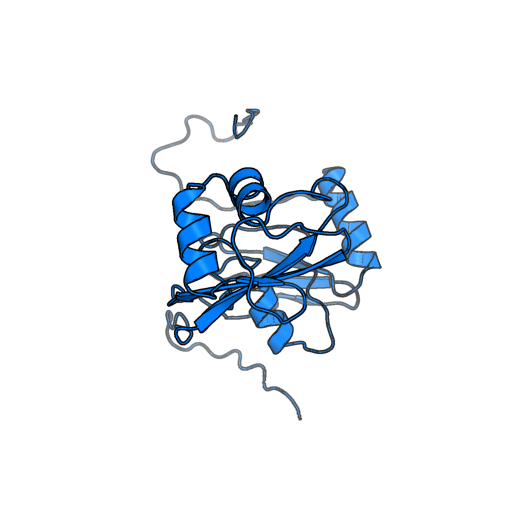.818 9.954 -0.794 1.00 97.12 164 ALA A O 1
ATOM 1307 N N . ALA A 1 165 ? -15.155 8.785 -2.593 1.00 97.19 165 ALA A N 1
ATOM 1308 C CA . ALA A 1 165 ? -13.733 8.843 -2.258 1.00 97.19 165 ALA A CA 1
ATOM 1309 C C . ALA A 1 165 ? -13.230 10.294 -2.180 1.00 97.19 165 ALA A C 1
ATOM 1311 O O . ALA A 1 165 ? -12.620 10.680 -1.188 1.00 97.19 165 ALA A O 1
ATOM 1312 N N . SER A 1 166 ? -13.531 11.111 -3.196 1.00 97.00 166 SER A N 1
ATOM 1313 C CA . SER A 1 166 ? -13.118 12.519 -3.231 1.00 97.00 166 SER A CA 1
ATOM 1314 C C . SER A 1 166 ? -13.746 13.339 -2.105 1.00 97.00 166 SER A C 1
ATOM 1316 O O . SER A 1 166 ? -13.051 14.146 -1.492 1.00 97.00 166 SER A O 1
ATOM 1318 N N . PHE A 1 167 ? -15.031 13.118 -1.815 1.00 97.56 167 PHE A N 1
ATOM 1319 C CA . PHE A 1 167 ? -15.720 13.763 -0.701 1.00 97.56 167 PHE A CA 1
ATOM 1320 C C . PHE A 1 167 ? -15.052 13.413 0.632 1.00 97.56 167 PHE A C 1
ATOM 1322 O O . PHE A 1 167 ? -14.557 14.300 1.316 1.00 97.56 167 PHE A O 1
ATOM 1329 N N . LEU A 1 168 ? -14.928 12.123 0.957 1.00 97.00 168 LEU A N 1
ATOM 1330 C CA . LEU A 1 168 ? -14.361 11.675 2.231 1.00 97.00 168 LEU A CA 1
ATOM 1331 C C . LEU A 1 168 ? -12.905 12.107 2.417 1.00 97.00 168 LEU A C 1
ATOM 1333 O O . LEU A 1 168 ? -12.528 12.494 3.517 1.00 97.00 168 LEU A O 1
ATOM 1337 N N . MET A 1 169 ? -12.088 12.093 1.360 1.00 95.69 169 MET A N 1
ATOM 1338 C CA . MET A 1 169 ? -10.714 12.604 1.435 1.00 95.69 169 MET A CA 1
ATOM 1339 C C . MET A 1 169 ? -10.677 14.083 1.843 1.00 95.69 169 MET A C 1
ATOM 1341 O O . MET A 1 169 ? -9.839 14.452 2.663 1.00 95.69 169 MET A O 1
ATOM 1345 N N . LYS A 1 170 ? -11.598 14.914 1.331 1.00 96.56 170 LYS A N 1
ATOM 1346 C CA . LYS A 1 170 ? -11.731 1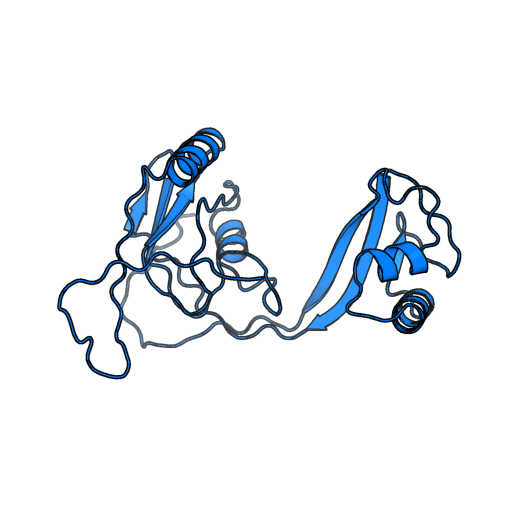6.317 1.759 1.00 96.56 170 LYS A CA 1
ATOM 1347 C C . LYS A 1 170 ? -12.197 16.422 3.209 1.00 96.56 170 LYS A C 1
ATOM 1349 O O . LYS A 1 170 ? -11.669 17.244 3.947 1.00 96.56 170 LYS A O 1
ATOM 1354 N N . GLU A 1 171 ? -13.126 15.573 3.641 1.00 97.25 171 GLU A N 1
ATOM 1355 C CA . GLU A 1 171 ? -13.568 15.539 5.042 1.00 97.25 171 GLU A CA 1
ATOM 1356 C C . GLU A 1 171 ? -12.425 15.189 6.008 1.00 97.25 171 GLU A C 1
ATOM 1358 O O . GLU A 1 171 ? -12.302 15.815 7.062 1.00 97.25 171 GLU A O 1
ATOM 1363 N N . PHE A 1 172 ? -11.553 14.240 5.639 1.00 93.69 172 PHE A N 1
ATOM 1364 C CA . PHE A 1 172 ? -10.345 13.929 6.410 1.00 93.69 172 PHE A CA 1
ATOM 1365 C C . PHE A 1 172 ? -9.361 15.103 6.435 1.00 93.69 172 PHE A C 1
ATOM 1367 O O . PHE A 1 172 ? -8.834 15.415 7.499 1.00 93.69 172 PHE A O 1
ATOM 1374 N N . GLN A 1 173 ? -9.117 15.747 5.288 1.00 94.06 173 GLN A N 1
ATOM 1375 C CA . GLN A 1 173 ? -8.208 16.898 5.183 1.00 94.06 173 GLN A CA 1
ATOM 1376 C C . GLN A 1 173 ? -8.696 18.102 5.994 1.00 94.06 173 GLN A C 1
ATOM 1378 O O . GLN A 1 173 ? -7.896 18.780 6.624 1.00 94.06 173 GLN A O 1
ATOM 1383 N N . ASN A 1 174 ? -10.008 18.334 6.019 1.00 96.50 174 ASN A N 1
ATOM 1384 C CA . ASN A 1 174 ? -10.631 19.426 6.764 1.00 96.50 174 ASN A CA 1
ATOM 1385 C C . ASN A 1 174 ? -10.889 19.079 8.241 1.00 96.50 174 ASN A C 1
ATOM 1387 O O . ASN A 1 174 ? -11.607 19.813 8.914 1.00 96.50 174 ASN A O 1
ATOM 1391 N N . HIS A 1 175 ? -10.366 17.950 8.738 1.00 93.50 175 HIS A N 1
ATOM 1392 C CA . HIS A 1 175 ? -10.540 17.486 10.119 1.00 93.50 175 HIS A CA 1
ATOM 1393 C C . HIS A 1 175 ? -12.008 17.369 10.581 1.00 93.50 175 HIS A C 1
ATOM 1395 O O . HIS A 1 175 ? -12.297 17.461 11.771 1.00 93.50 175 HIS A O 1
ATOM 1401 N N . ARG A 1 176 ? -12.950 17.119 9.658 1.00 96.38 176 ARG A N 1
ATOM 1402 C CA . ARG A 1 176 ? -14.385 16.959 9.976 1.00 96.38 176 ARG A CA 1
ATOM 1403 C C . ARG A 1 176 ? -14.767 15.538 10.388 1.00 96.38 176 ARG A C 1
ATOM 1405 O O . ARG A 1 176 ? -15.899 15.294 10.792 1.00 96.38 176 ARG A O 1
ATOM 1412 N N . ILE A 1 177 ? -13.828 14.598 10.289 1.00 94.62 177 ILE A N 1
ATOM 1413 C CA . ILE A 1 177 ? -14.016 13.206 10.701 1.00 94.62 177 ILE A CA 1
ATOM 1414 C C . ILE A 1 177 ? -13.420 13.003 12.089 1.00 94.62 177 ILE A C 1
ATOM 1416 O O . ILE A 1 177 ? -12.210 13.133 12.277 1.00 94.62 177 ILE A O 1
ATOM 1420 N N . GLN A 1 178 ? -14.270 12.604 13.029 1.00 95.44 178 GLN A N 1
ATOM 1421 C CA . GLN A 1 178 ? -13.864 12.168 14.359 1.00 95.44 178 GLN A CA 1
ATOM 1422 C C . GLN A 1 178 ? -13.503 10.681 14.335 1.00 95.44 178 GLN A C 1
ATOM 1424 O O . GLN A 1 178 ? -14.160 9.875 13.674 1.00 95.44 178 GLN A O 1
ATOM 1429 N N . LYS A 1 179 ? -12.421 10.324 15.028 1.00 94.69 179 LYS A N 1
ATOM 1430 C CA . LYS A 1 179 ? -11.954 8.943 15.163 1.00 94.69 179 LYS A CA 1
ATOM 1431 C C . LYS A 1 179 ? -11.620 8.688 16.616 1.00 94.69 179 LYS A C 1
ATOM 1433 O O . LYS A 1 179 ? -10.851 9.443 17.204 1.00 94.69 179 LYS A O 1
ATOM 1438 N N . GLU A 1 180 ? -12.140 7.595 17.141 1.00 96.75 180 GLU A N 1
ATOM 1439 C CA . GLU A 1 180 ? -11.884 7.153 18.503 1.00 96.75 180 GLU A CA 1
ATOM 1440 C C . GLU A 1 180 ? -11.201 5.791 18.464 1.00 96.75 180 GLU A C 1
ATOM 1442 O O . GLU A 1 180 ? -11.559 4.919 17.669 1.00 96.75 180 GLU A O 1
ATOM 1447 N N . TYR A 1 181 ? -10.189 5.628 19.311 1.00 96.12 181 TYR A N 1
ATOM 1448 C CA . TYR A 1 181 ? -9.421 4.398 19.427 1.00 96.12 181 TYR A CA 1
ATOM 1449 C C . TYR A 1 181 ? -9.427 3.951 20.878 1.00 96.12 181 TYR A C 1
ATOM 1451 O O . TYR A 1 181 ? -9.063 4.713 21.771 1.00 96.12 181 TYR A O 1
ATOM 1459 N N . LEU A 1 182 ? -9.787 2.690 21.096 1.00 96.81 182 LEU A N 1
ATOM 1460 C CA . LEU A 1 182 ? -9.567 2.033 22.372 1.00 96.81 182 LEU A CA 1
ATOM 1461 C C . LEU A 1 182 ? -8.148 1.464 22.391 1.00 96.81 182 LEU A C 1
ATOM 1463 O O . LEU A 1 182 ? -7.768 0.706 21.496 1.00 96.81 182 LEU A O 1
ATOM 1467 N N . VAL A 1 183 ? -7.372 1.825 23.410 1.00 94.56 183 VAL A N 1
ATOM 1468 C CA . VAL A 1 183 ? -5.974 1.407 23.554 1.00 94.56 183 VAL A CA 1
ATOM 1469 C C . VAL A 1 183 ? -5.697 0.913 24.968 1.00 94.56 183 VAL A C 1
ATOM 1471 O O . VAL A 1 183 ? -6.253 1.421 25.938 1.00 94.56 183 VAL A O 1
ATOM 1474 N N . VAL A 1 184 ? -4.799 -0.065 25.079 1.00 94.38 184 VAL A N 1
ATOM 1475 C CA . VAL A 1 184 ? -4.204 -0.489 26.351 1.00 94.38 184 VAL A CA 1
ATOM 1476 C C . VAL A 1 184 ? -2.747 -0.050 26.339 1.00 94.38 184 VAL A C 1
ATOM 1478 O O . VAL A 1 184 ? -2.026 -0.320 25.378 1.00 94.38 184 VAL A O 1
ATOM 1481 N N . VAL A 1 185 ? -2.318 0.637 27.396 1.00 94.62 185 VAL A N 1
ATOM 1482 C CA . VAL A 1 185 ? -0.968 1.203 27.513 1.00 94.62 185 VAL A CA 1
ATOM 1483 C C . VAL A 1 185 ? -0.177 0.521 28.624 1.00 94.62 185 VAL A C 1
ATOM 1485 O O . VAL A 1 185 ? -0.744 -0.014 29.576 1.00 94.62 185 VAL A O 1
ATOM 1488 N N . LYS A 1 186 ? 1.154 0.543 28.512 1.00 96.00 186 LYS A N 1
ATOM 1489 C CA . LYS A 1 186 ? 2.052 0.115 29.589 1.00 96.00 186 LYS A CA 1
ATOM 1490 C C . LYS A 1 186 ? 2.261 1.279 30.560 1.00 96.00 186 LYS A C 1
ATOM 1492 O O . LYS A 1 186 ? 2.722 2.337 30.146 1.00 96.00 186 LYS A O 1
ATOM 1497 N N . GLY A 1 187 ? 1.989 1.051 31.844 1.00 94.81 187 GLY A N 1
ATOM 1498 C CA . GLY A 1 187 ? 2.043 2.083 32.885 1.00 94.81 187 GLY A CA 1
ATOM 1499 C C . GLY A 1 187 ? 0.680 2.729 33.139 1.00 94.81 187 GLY A C 1
ATOM 1500 O O . GLY A 1 187 ? -0.331 2.299 32.586 1.00 94.81 187 GLY A O 1
ATOM 1501 N N . LYS A 1 188 ? 0.652 3.747 34.003 1.00 92.88 188 LYS A N 1
ATOM 1502 C CA . LYS A 1 188 ? -0.563 4.486 34.364 1.00 92.88 188 LYS A CA 1
ATOM 1503 C C . LYS A 1 188 ? -0.420 5.943 33.910 1.00 92.88 188 LYS A C 1
ATOM 1505 O O . LYS A 1 188 ? 0.515 6.597 34.368 1.00 92.88 188 LYS A O 1
ATOM 1510 N N . PRO A 1 189 ? -1.309 6.458 33.043 1.00 92.38 189 PRO A N 1
ATOM 1511 C CA . PRO A 1 189 ? -1.365 7.888 32.756 1.00 92.38 189 PRO A CA 1
ATOM 1512 C C . PRO A 1 189 ? -1.576 8.695 34.044 1.00 92.38 189 PRO A C 1
ATOM 1514 O O . PRO A 1 189 ? -2.374 8.309 34.895 1.00 92.38 189 PRO A O 1
ATOM 1517 N N . GLU A 1 190 ? -0.871 9.815 34.194 1.00 93.62 190 GLU A N 1
ATOM 1518 C CA . GLU A 1 190 ? -0.989 10.674 35.386 1.00 93.62 190 GLU A CA 1
ATOM 1519 C C . GLU A 1 190 ? -2.320 11.436 35.445 1.00 93.62 190 GLU A C 1
ATOM 1521 O O . GLU A 1 190 ? -2.769 11.821 36.522 1.00 93.62 190 GLU A O 1
ATOM 1526 N N . LYS A 1 191 ? -2.942 11.663 34.283 1.00 94.31 191 LYS A N 1
ATOM 1527 C CA . LYS A 1 191 ? -4.196 12.402 34.121 1.00 94.31 191 LYS A CA 1
ATOM 1528 C C . LYS A 1 191 ? -5.205 11.550 33.360 1.00 94.31 191 LYS A C 1
ATOM 1530 O O . LYS A 1 191 ? -4.824 10.847 32.425 1.00 94.31 191 LYS A O 1
ATOM 1535 N N . ASP A 1 192 ? -6.482 11.703 33.698 1.00 94.00 192 ASP A N 1
ATOM 1536 C CA . ASP A 1 192 ? -7.590 11.032 33.002 1.00 94.00 192 ASP A CA 1
ATOM 1537 C C . ASP A 1 192 ? -7.800 11.572 31.579 1.00 94.00 192 ASP A C 1
ATOM 1539 O O . ASP A 1 192 ? -8.314 10.874 30.707 1.00 94.00 192 ASP A O 1
ATOM 1543 N N . GLN A 1 193 ? -7.380 12.817 31.332 1.00 94.62 193 GLN A 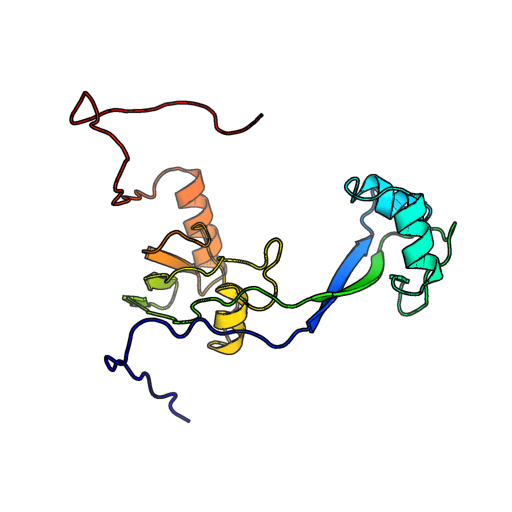N 1
ATOM 1544 C CA . GLN A 1 193 ? -7.401 13.452 30.019 1.00 94.62 193 GLN A CA 1
ATOM 1545 C C . GLN A 1 193 ? -6.080 14.171 29.749 1.00 94.62 193 GLN A C 1
ATOM 1547 O O . GLN A 1 193 ? -5.556 14.907 30.588 1.00 94.62 193 GLN A O 1
ATOM 1552 N N . LEU A 1 194 ? -5.549 13.969 28.546 1.00 92.62 194 LEU A N 1
ATOM 1553 C CA . LEU A 1 194 ? -4.318 14.587 28.075 1.00 92.62 194 LEU A CA 1
ATOM 1554 C C . LEU A 1 194 ? -4.456 14.887 26.583 1.00 92.62 194 LEU A C 1
ATOM 1556 O O . LEU A 1 194 ? -4.863 14.023 25.811 1.00 92.62 194 LEU A O 1
ATOM 1560 N N . THR A 1 195 ? -4.090 16.103 26.177 1.00 94.62 195 THR A N 1
ATOM 1561 C CA . THR A 1 195 ? -3.953 16.471 24.762 1.00 94.62 195 THR A CA 1
ATOM 1562 C C . THR A 1 195 ? -2.473 16.552 24.426 1.00 94.62 195 THR A C 1
ATOM 1564 O O . THR A 1 195 ? -1.726 17.265 25.095 1.00 94.62 195 THR A O 1
ATOM 1567 N N . LEU A 1 196 ? -2.050 15.814 23.403 1.00 91.75 196 LEU A N 1
ATOM 1568 C CA . LEU A 1 196 ? -0.674 15.805 22.920 1.00 91.75 196 LEU A CA 1
ATOM 1569 C C . LEU A 1 196 ? -0.616 16.439 21.533 1.00 91.75 196 LEU A C 1
ATOM 1571 O O . LEU A 1 196 ? -1.226 15.933 20.593 1.00 91.75 196 LEU A O 1
ATOM 1575 N N . THR A 1 197 ? 0.161 17.513 21.410 1.00 94.31 197 THR A N 1
ATOM 1576 C CA . THR A 1 197 ? 0.434 18.184 20.136 1.00 94.31 197 THR A CA 1
ATOM 1577 C C . THR A 1 197 ? 1.932 18.127 19.883 1.00 94.31 197 THR A C 1
ATOM 1579 O O . THR A 1 197 ? 2.691 18.919 20.435 1.00 94.31 197 THR A O 1
ATOM 1582 N N . ALA A 1 198 ? 2.362 17.161 19.077 1.00 92.56 198 ALA A N 1
ATOM 1583 C CA . ALA A 1 198 ? 3.757 16.996 18.692 1.00 92.56 198 ALA A CA 1
ATOM 1584 C C . ALA A 1 198 ? 3.848 16.525 17.231 1.00 92.56 198 ALA A C 1
ATOM 1586 O O . ALA A 1 198 ? 3.002 15.736 16.797 1.00 92.56 198 ALA A O 1
ATOM 1587 N N . PRO A 1 199 ? 4.850 16.987 16.463 1.00 91.81 199 PRO A N 1
ATOM 1588 C CA . PRO A 1 199 ? 5.118 16.437 15.141 1.00 91.81 199 PRO A CA 1
ATOM 1589 C C . PRO A 1 199 ? 5.553 14.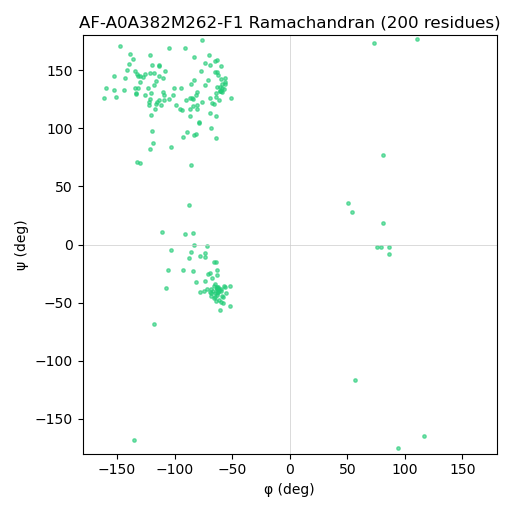967 15.248 1.00 91.81 199 PRO A C 1
ATOM 1591 O O . PRO A 1 199 ? 6.189 14.561 16.220 1.00 91.81 199 PRO A O 1
ATOM 1594 N N . ILE A 1 200 ? 5.219 14.168 14.232 1.00 87.69 200 ILE A N 1
ATOM 1595 C CA . ILE A 1 200 ? 5.651 12.770 14.105 1.00 87.69 200 ILE A CA 1
ATOM 1596 C C . ILE A 1 200 ? 6.503 12.659 12.839 1.00 87.69 200 ILE A C 1
ATOM 1598 O O . ILE A 1 200 ? 5.989 12.858 11.740 1.00 87.69 200 ILE A O 1
ATOM 1602 N N . GLY A 1 201 ? 7.782 12.311 12.998 1.00 81.62 201 GLY A N 1
ATOM 1603 C CA . GLY A 1 201 ? 8.761 12.220 11.907 1.00 81.62 201 GLY A CA 1
ATOM 1604 C C . GLY A 1 201 ? 9.837 13.308 11.967 1.00 81.62 201 GLY A C 1
ATOM 1605 O O . GLY A 1 201 ? 9.809 14.156 12.859 1.00 81.62 201 GLY A O 1
ATOM 1606 N N . VAL A 1 202 ? 10.789 13.233 11.032 1.00 49.28 202 VAL A N 1
ATOM 1607 C CA . VAL A 1 202 ? 11.831 14.245 10.779 1.00 49.28 202 VAL A CA 1
ATOM 1608 C C . VAL A 1 202 ? 11.487 14.980 9.493 1.00 49.28 202 VAL A C 1
ATOM 1610 O O . VAL A 1 202 ? 11.077 14.276 8.539 1.00 49.28 202 VAL A O 1
#

Mean predicted aligned error: 7.17 Å

Solvent-accessible surface area (backbone atoms only — not comparable to full-atom values): 12116 Å² total; per-residue (Å²): 134,87,81,79,83,79,86,71,96,66,81,86,83,74,56,48,67,60,75,67,40,74,38,73,49,77,50,62,40,50,74,93,51,47,70,30,30,46,37,56,48,46,29,71,77,44,68,94,44,54,49,66,60,45,42,50,38,23,74,74,52,33,26,27,47,74,87,37,71,41,50,81,72,38,69,37,48,62,68,42,38,38,40,36,54,76,46,74,44,71,38,70,56,20,35,78,66,82,43,72,76,47,75,62,92,41,38,36,29,27,47,38,45,51,42,29,29,50,51,62,51,93,70,25,62,72,52,10,50,42,49,49,42,38,69,78,38,71,94,45,65,74,32,64,62,68,81,58,56,31,76,46,63,42,84,44,55,28,19,58,35,72,66,43,32,56,50,49,41,49,35,57,74,68,65,72,61,86,83,88,80,92,80,88,73,91,78,78,78,95,55,100,73,84,89,85,90,76,88,86,85,132

Sequence (202 aa):
MPFAFIASGGPVNSLYPPPATQQIYKSTISPQYHGFAVEQYFSSRFPYQSREAWIAQILNGDIMINGNKARPGGILKVGDRIITYAGVRQEPPADRRLNVVYQDRHIRVFNKSAPIPVHPSGRYFQNSMTEVLKKAFPEEVPRPVQRLDATTTGLIVFARTRQAASFLMKEFQNHRIQKEYLVVVKGKPEKDQLTLTAPIGV

Nearest PDB structures (foldseek):
  7bl5-assembly1_7  TM=4.541E-01  e=3.964E-09  Escherichia coli str. K-12 substr. MG1655
  7aoi-assembly1_XP  TM=4.474E-01  e=4.456E-09  Trypanosoma brucei
  1xpi-assembly2_B  TM=9.103E-01  e=7.075E-04  Escherichia coli
  1v9k-assembly2_B  TM=9.004E-01  e=1.005E-03  Escherichia coli
  1xpi-assembly1_A  TM=8.751E-01  e=3.048E-03  Escherichia coli